Protein AF-A0AAU7DH02-F1 (afdb_monomer)

Radius of gyration: 23.33 Å; Cα contacts (8 Å, |Δi|>4): 230; chains: 1; bounding box: 77×46×71 Å

Sequence (197 aa):
MSELPTIRPEPRRRYNLSGECCMRSEEEPVTVRAALTASRILWPDFIEEHECVLLGWHAGSNPPPANDTATGWEAFVSHTHILDEFVKADEVSTFVSEEVVYNESHPDFISACELGQKIAKLWALKLKLDFPFARFRVYYTQYDNPIVRFHKVRDDEPQWLSDEAFQRATDPSFRSALIYDTSKINLTSWEHSKSIH

Solvent-accessible surface area (backbone atoms only — not comparable to full-atom values): 12212 Å² total; per-residue (Å²): 142,82,87,79,85,84,81,78,81,76,86,77,83,77,80,78,89,74,85,70,83,76,84,67,78,84,71,76,79,82,48,71,65,58,53,51,55,50,47,46,66,45,62,57,58,74,40,82,56,85,96,32,66,36,45,46,92,55,66,88,58,78,66,61,53,96,90,54,45,63,35,51,40,2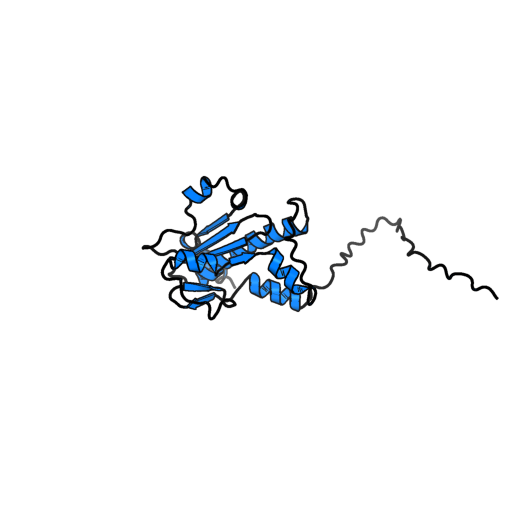7,35,66,67,24,50,49,46,48,56,60,66,56,56,62,70,77,52,96,68,77,96,69,93,67,84,75,76,52,55,82,86,37,70,68,50,48,50,35,46,58,47,31,52,52,31,24,53,40,45,32,52,49,49,38,67,77,37,68,89,59,40,37,42,20,33,24,29,48,42,71,57,24,31,28,32,31,28,62,64,51,95,90,51,75,66,83,73,42,73,66,57,55,74,65,51,82,53,68,47,50,75,70,44,47,78,42,50,31,81,78,59,76,69,73,76,61,61,71,69,71,79,77,127

Nearest PDB structures (foldseek):
  5dcx-assembly10_J  TM=3.098E-01  e=3.044E+00  adeno-associated virus 2
  5byg-assembly2_C  TM=2.784E-01  e=3.866E+00  Adeno-associated virus 2 Srivastava/1982
  4zo0-assembly1_A  TM=2.939E-01  e=5.212E+00  Adeno-associated virus 2 Srivastava/1982

Foldseek 3Di:
DDDDDDDDDDPDDDDDPPPPPPPPPPPPDDDPLNVVLLCCLLQFDWDADLNWIAGPVCPPPDHDDPPDDSQQVQQVRRKDFQVVSVVVSPDPDDDDPDLPQDDCPDPVLVVSLVSQVSSQVSVLVNCCVVPVPWKKKWKWWRDSGIMIGMTTDDPPDDHPADPVNLVPDPPNRSVPMDIDISVPDDPVVVVVVPPPD

Secondary structure (DSSP, 8-state):
--PPP--PPP-------S---------PPPPHHHHHHHHHHHS--EEEETTEEEEGGGTTPPPPPTTS-HHHHHHHHSEEEHHHHHHHHH-S-----------TT-HHHHHHHHHHHHHHHHHHHHHHHH-TTS-EEEEEE-SSS-EEEEEE--SSS--SS-HHHHHH--SGGGTT-EEEEGGG---HHHHTTSS--

Mean predicted aligned error: 12.36 Å

Organism: NCBI:txid3036704

pLDDT: mean 77.67, std 20.51, range [35.12, 98.12]

Structure (mmCIF, N/CA/C/O backbone):
data_AF-A0AAU7DH02-F1
#
_entry.id   AF-A0AAU7DH02-F1
#
loop_
_atom_site.group_PDB
_atom_site.id
_atom_site.type_symbol
_atom_site.label_atom_id
_atom_site.label_alt_id
_atom_site.label_comp_id
_atom_site.label_asym_id
_atom_site.label_entity_id
_atom_site.label_seq_id
_atom_site.pdbx_PDB_ins_code
_atom_site.Cartn_x
_atom_site.Cartn_y
_atom_site.Cartn_z
_atom_site.occupancy
_atom_site.B_iso_or_equiv
_atom_site.auth_seq_id
_atom_site.auth_comp_id
_atom_site.auth_asym_id
_atom_site.auth_atom_id
_atom_site.pdbx_PDB_model_num
ATOM 1 N N . MET A 1 1 ? 50.750 -29.284 -40.652 1.00 43.62 1 MET A N 1
ATOM 2 C CA . MET A 1 1 ? 49.288 -29.214 -40.847 1.00 43.62 1 MET A CA 1
ATOM 3 C C . MET A 1 1 ? 48.771 -28.230 -39.818 1.00 43.62 1 MET A C 1
ATOM 5 O O . MET A 1 1 ? 48.820 -28.532 -38.637 1.00 43.62 1 MET A O 1
ATOM 9 N N . SER A 1 2 ? 48.457 -27.018 -40.260 1.00 37.81 2 SER A N 1
ATOM 10 C CA . SER A 1 2 ? 48.083 -25.867 -39.434 1.00 37.81 2 SER A CA 1
ATOM 11 C C . SER A 1 2 ? 46.646 -25.484 -39.775 1.00 37.81 2 SER A C 1
ATOM 13 O O . SER A 1 2 ? 46.361 -25.164 -40.928 1.00 37.81 2 SER A O 1
ATOM 15 N N . GLU A 1 3 ? 45.750 -25.581 -38.796 1.00 41.75 3 GLU A N 1
ATOM 16 C CA . GLU A 1 3 ? 44.337 -25.223 -38.930 1.00 41.75 3 GLU A CA 1
ATOM 17 C C . GLU A 1 3 ? 44.178 -23.695 -38.942 1.00 41.75 3 GLU A C 1
ATOM 19 O O . GLU A 1 3 ? 44.732 -22.987 -38.101 1.00 41.75 3 GLU A O 1
ATOM 24 N N . LEU A 1 4 ? 43.453 -23.183 -39.939 1.00 44.84 4 LEU A N 1
ATOM 25 C CA . LEU A 1 4 ? 43.079 -21.773 -40.059 1.00 44.84 4 LEU A CA 1
ATOM 26 C C . LEU A 1 4 ? 41.852 -21.479 -39.176 1.00 44.84 4 LEU A C 1
ATOM 28 O O . LEU A 1 4 ? 40.947 -22.312 -39.117 1.00 44.84 4 LEU A O 1
ATOM 32 N N . PRO A 1 5 ? 41.760 -20.298 -38.539 1.00 40.97 5 PRO A N 1
ATOM 33 C CA . PRO A 1 5 ? 40.617 -19.952 -37.708 1.00 40.97 5 PRO A CA 1
ATOM 34 C C . PRO A 1 5 ? 39.402 -19.553 -38.558 1.00 40.97 5 PRO A C 1
ATOM 36 O O . PRO A 1 5 ? 39.472 -18.692 -39.437 1.00 40.97 5 PRO A O 1
ATOM 39 N N . THR A 1 6 ? 38.262 -20.171 -38.259 1.00 45.38 6 THR A N 1
ATOM 40 C CA . THR A 1 6 ? 36.955 -19.894 -38.863 1.00 45.38 6 THR A CA 1
ATOM 41 C C . THR A 1 6 ? 36.428 -18.532 -38.399 1.00 45.38 6 THR A C 1
ATOM 43 O O . THR A 1 6 ? 35.955 -18.387 -37.272 1.00 45.38 6 THR A O 1
ATOM 46 N N . ILE A 1 7 ? 36.484 -17.524 -39.272 1.00 44.56 7 ILE A N 1
ATOM 47 C CA . ILE A 1 7 ? 35.866 -16.209 -39.050 1.00 44.56 7 ILE A CA 1
ATOM 48 C C . ILE A 1 7 ? 34.343 -16.365 -39.182 1.00 44.56 7 ILE A C 1
ATOM 50 O O . ILE A 1 7 ? 33.838 -16.687 -40.258 1.00 44.56 7 ILE A O 1
ATOM 54 N N . ARG A 1 8 ? 33.595 -16.145 -38.093 1.00 43.72 8 ARG A N 1
ATOM 55 C CA . ARG A 1 8 ? 32.127 -16.034 -38.148 1.00 43.72 8 ARG A CA 1
ATOM 56 C C . ARG A 1 8 ? 31.750 -14.694 -38.798 1.00 43.72 8 ARG A C 1
ATOM 58 O O . ARG A 1 8 ? 32.313 -13.676 -38.403 1.00 43.72 8 ARG A O 1
ATOM 65 N N . PRO A 1 9 ? 30.816 -14.651 -39.763 1.00 41.09 9 PRO A N 1
ATOM 66 C CA . PRO A 1 9 ? 30.377 -13.387 -40.337 1.00 41.09 9 PRO A CA 1
ATOM 67 C C . PRO A 1 9 ? 29.498 -12.630 -39.333 1.00 41.09 9 PRO A C 1
ATOM 69 O O . PRO A 1 9 ? 28.551 -13.193 -38.784 1.00 41.09 9 PRO A O 1
ATOM 72 N N . GLU A 1 10 ? 29.805 -11.353 -39.106 1.00 39.75 10 GLU A N 1
ATOM 73 C CA . GLU A 1 10 ? 28.948 -10.443 -38.342 1.00 39.75 10 GLU A CA 1
ATOM 74 C C . GLU A 1 10 ? 27.559 -10.284 -38.990 1.00 39.75 10 GLU A C 1
ATOM 76 O O . GLU A 1 10 ? 27.434 -10.325 -40.224 1.00 39.75 10 GLU A O 1
ATOM 81 N N . PRO A 1 11 ? 26.498 -10.048 -38.194 1.00 38.94 11 PRO A N 1
ATOM 82 C CA . PRO A 1 11 ? 25.179 -9.761 -38.731 1.00 38.94 11 PRO A CA 1
ATOM 83 C C . PRO A 1 11 ? 25.197 -8.403 -39.444 1.00 38.94 11 PRO A C 1
ATOM 85 O O . PRO A 1 11 ? 25.278 -7.336 -38.839 1.00 38.94 11 PRO A O 1
ATOM 88 N N . ARG A 1 12 ? 25.107 -8.449 -40.776 1.00 37.78 12 ARG A N 1
ATOM 89 C CA . ARG A 1 12 ? 24.957 -7.270 -41.634 1.00 37.78 12 ARG A CA 1
ATOM 90 C C . ARG A 1 12 ? 23.716 -6.472 -41.216 1.00 37.78 12 ARG A C 1
ATOM 92 O O . ARG A 1 12 ? 22.595 -6.910 -41.472 1.00 37.78 12 ARG A O 1
ATOM 99 N N . ARG A 1 13 ? 23.909 -5.267 -40.665 1.00 41.81 13 ARG A N 1
ATOM 100 C CA . ARG A 1 13 ? 22.858 -4.239 -40.582 1.00 41.81 13 ARG A CA 1
ATOM 101 C C . ARG A 1 13 ? 22.373 -3.921 -42.000 1.00 41.81 13 ARG A C 1
ATOM 103 O O . ARG A 1 13 ? 23.096 -3.313 -42.787 1.00 41.81 13 ARG A O 1
ATOM 110 N N . ARG A 1 14 ? 21.158 -4.355 -42.344 1.00 38.06 14 ARG A N 1
ATOM 111 C CA . ARG A 1 14 ? 20.451 -3.890 -43.543 1.00 38.06 14 ARG A CA 1
ATOM 112 C C . ARG A 1 14 ? 19.831 -2.534 -43.220 1.00 38.06 14 ARG A C 1
ATOM 114 O O . ARG A 1 14 ? 18.864 -2.468 -42.473 1.00 38.06 14 ARG A O 1
ATOM 121 N N . TYR A 1 15 ? 20.378 -1.466 -43.785 1.00 35.50 15 TYR A N 1
ATOM 122 C CA . TYR A 1 15 ? 19.657 -0.200 -43.868 1.00 35.50 15 TYR A CA 1
ATOM 123 C C . TYR A 1 15 ? 18.637 -0.317 -45.008 1.00 35.50 15 TYR A C 1
ATOM 125 O O . TYR A 1 15 ? 19.025 -0.451 -46.168 1.00 35.50 15 TYR A O 1
ATOM 133 N N . ASN A 1 16 ? 17.342 -0.301 -44.684 1.00 40.03 16 ASN A N 1
ATOM 134 C CA . ASN A 1 16 ? 16.286 -0.119 -45.679 1.00 40.03 16 ASN A CA 1
ATOM 135 C C . ASN A 1 16 ? 16.187 1.377 -46.010 1.00 40.03 16 ASN A C 1
ATOM 137 O O . ASN A 1 16 ? 15.809 2.183 -45.167 1.00 40.03 16 ASN A O 1
ATOM 141 N N . LEU A 1 17 ? 16.528 1.737 -47.248 1.00 45.78 17 LEU A N 1
ATOM 142 C CA . LEU A 1 17 ? 16.462 3.101 -47.790 1.00 45.78 17 LEU A CA 1
ATOM 143 C C . LEU A 1 17 ? 15.064 3.476 -48.331 1.00 45.78 17 LEU A C 1
ATOM 145 O O . LEU A 1 17 ? 14.955 4.387 -49.144 1.00 45.78 17 LEU A O 1
ATOM 149 N N . SER A 1 18 ? 13.992 2.787 -47.925 1.00 48.06 18 SER A N 1
ATOM 150 C CA . SER A 1 18 ? 12.655 2.981 -48.513 1.00 48.06 18 SER A CA 1
ATOM 151 C C . SER A 1 18 ? 11.703 3.886 -47.727 1.00 48.06 18 SER A C 1
ATOM 153 O O . SER A 1 18 ? 10.603 4.124 -48.207 1.00 48.06 18 SER A O 1
ATOM 155 N N . GLY A 1 19 ? 12.072 4.425 -46.559 1.00 44.47 19 GLY A N 1
ATOM 156 C CA . GLY A 1 19 ? 11.192 5.364 -45.839 1.00 44.47 19 GLY A CA 1
ATOM 157 C C . GLY A 1 19 ? 9.829 4.781 -45.428 1.00 44.47 19 GLY A C 1
ATOM 158 O O . GLY A 1 19 ? 8.928 5.527 -45.059 1.00 44.47 19 GLY A O 1
ATOM 159 N N . GLU A 1 20 ? 9.676 3.458 -45.459 1.00 38.44 20 GLU A N 1
ATOM 160 C CA . GLU A 1 20 ? 8.530 2.768 -44.884 1.00 38.44 20 GLU A CA 1
ATOM 161 C C . GLU A 1 20 ? 8.834 2.516 -43.410 1.00 38.44 20 GLU A C 1
ATOM 163 O O . GLU A 1 20 ? 9.734 1.749 -43.055 1.00 38.44 20 GLU A O 1
ATOM 168 N N . CYS A 1 21 ? 8.103 3.211 -42.540 1.00 35.12 21 CYS A N 1
ATOM 169 C CA . CYS A 1 21 ? 8.125 2.974 -41.107 1.00 35.12 21 CYS A CA 1
ATOM 170 C C . CYS A 1 21 ? 7.560 1.572 -40.850 1.00 35.12 21 CYS A C 1
ATOM 172 O O . CYS A 1 21 ? 6.352 1.378 -40.722 1.00 35.12 21 CYS A O 1
ATOM 174 N N . CYS A 1 22 ? 8.438 0.570 -40.825 1.00 37.75 22 CYS A N 1
ATOM 175 C CA . CYS A 1 22 ? 8.109 -0.748 -40.315 1.00 37.75 22 CYS A CA 1
ATOM 176 C C . CYS A 1 22 ? 7.959 -0.619 -38.795 1.00 37.75 22 CYS A C 1
ATOM 178 O O . CYS A 1 22 ? 8.897 -0.863 -38.041 1.00 37.75 22 CYS A O 1
ATOM 180 N N . MET A 1 23 ? 6.776 -0.193 -38.351 1.00 39.50 23 MET A N 1
ATOM 181 C CA . MET A 1 23 ? 6.304 -0.362 -36.978 1.00 39.50 23 MET A CA 1
ATOM 182 C C . MET A 1 23 ? 6.033 -1.854 -36.761 1.00 39.50 23 MET A C 1
ATOM 184 O O . MET A 1 23 ? 4.891 -2.298 -36.694 1.00 39.50 23 MET A O 1
ATOM 188 N N . ARG A 1 24 ? 7.090 -2.661 -36.720 1.00 44.03 24 ARG A N 1
ATOM 189 C CA . ARG A 1 24 ? 7.060 -3.898 -35.951 1.00 44.03 24 ARG A CA 1
ATOM 190 C C . ARG A 1 24 ? 7.718 -3.549 -34.632 1.00 44.03 24 ARG A C 1
ATOM 192 O O . ARG A 1 24 ? 8.942 -3.533 -34.558 1.00 44.03 24 ARG A O 1
ATOM 199 N N . SER A 1 25 ? 6.913 -3.215 -33.621 1.00 53.53 25 SER A N 1
ATOM 200 C CA . SER A 1 25 ? 7.393 -3.439 -32.267 1.00 53.53 25 SER A CA 1
ATOM 201 C C . SER A 1 25 ? 7.609 -4.948 -32.174 1.00 53.53 25 SER A C 1
ATOM 203 O O . SER A 1 25 ? 6.680 -5.743 -32.316 1.00 53.53 25 SER A O 1
ATOM 205 N N . GLU A 1 26 ? 8.866 -5.368 -32.076 1.00 56.72 26 GLU A N 1
ATOM 206 C CA . GLU A 1 26 ? 9.192 -6.705 -31.590 1.00 56.72 26 GLU A CA 1
ATOM 207 C C . GLU A 1 26 ? 8.907 -6.694 -30.084 1.00 56.72 26 GLU A C 1
ATOM 209 O O . GLU A 1 26 ? 9.812 -6.692 -29.260 1.00 56.72 26 GLU A O 1
ATOM 214 N N . GLU A 1 27 ? 7.631 -6.558 -29.718 1.00 65.88 27 GLU A N 1
ATOM 215 C CA . GLU A 1 27 ? 7.190 -6.776 -28.348 1.00 65.88 27 GLU A CA 1
ATOM 216 C C . GLU A 1 27 ? 7.371 -8.263 -28.067 1.00 65.88 27 GLU A C 1
ATOM 218 O O . GLU A 1 27 ? 6.689 -9.114 -28.648 1.00 65.88 27 GLU A O 1
ATOM 223 N N . GLU A 1 28 ? 8.348 -8.583 -27.221 1.00 71.19 28 GLU A N 1
ATOM 224 C CA . GLU A 1 28 ? 8.512 -9.941 -26.730 1.00 71.19 28 GLU A CA 1
ATOM 225 C C . GLU A 1 28 ? 7.213 -10.385 -26.038 1.00 71.19 28 GLU A C 1
ATOM 227 O O . GLU A 1 28 ? 6.617 -9.625 -25.266 1.00 71.19 28 GLU A O 1
ATOM 232 N N . PRO A 1 29 ? 6.726 -11.606 -26.315 1.00 79.69 29 PRO A N 1
ATOM 233 C CA . PRO A 1 29 ? 5.494 -1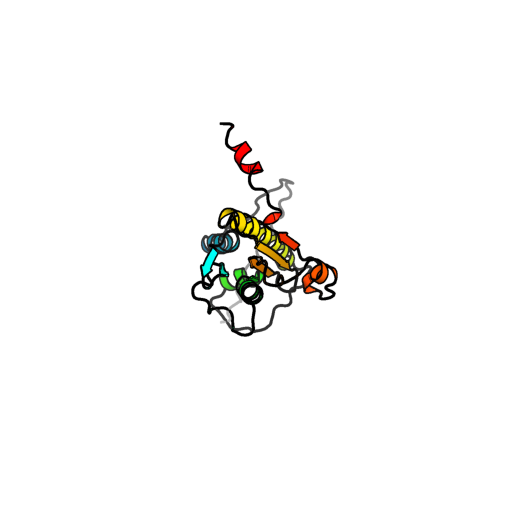2.084 -25.714 1.00 79.69 29 PRO A CA 1
ATOM 234 C C . PRO A 1 29 ? 5.655 -12.197 -24.193 1.00 79.69 29 PRO A C 1
ATOM 236 O O . PRO A 1 29 ? 6.554 -12.877 -23.699 1.00 79.69 29 PRO A O 1
ATOM 239 N N . VAL A 1 30 ? 4.741 -11.574 -23.443 1.00 80.19 30 VAL A N 1
ATOM 240 C CA . VAL A 1 30 ? 4.700 -11.675 -21.977 1.00 80.19 30 VAL A CA 1
ATOM 241 C C . VAL A 1 30 ? 4.485 -13.132 -21.568 1.00 80.19 30 VAL A C 1
ATOM 243 O O . VAL A 1 30 ? 3.541 -13.790 -22.014 1.00 80.19 30 VAL A O 1
ATOM 246 N N . THR A 1 31 ? 5.345 -13.648 -20.690 1.00 85.56 31 THR A N 1
ATOM 247 C CA . THR A 1 31 ? 5.208 -15.022 -20.199 1.00 85.56 31 THR A CA 1
ATOM 248 C C . THR A 1 31 ? 3.983 -15.160 -19.289 1.00 85.56 31 THR A C 1
ATOM 250 O O . THR A 1 31 ? 3.628 -14.246 -18.544 1.00 85.56 31 THR A O 1
ATOM 253 N N . VAL A 1 32 ? 3.354 -16.342 -19.282 1.00 84.75 32 VAL A N 1
ATOM 254 C CA . VAL A 1 32 ? 2.236 -16.642 -18.361 1.00 84.75 32 VAL A CA 1
ATOM 255 C C . VAL A 1 32 ? 2.653 -16.425 -16.903 1.00 84.75 32 VAL A C 1
ATOM 257 O O . VAL A 1 32 ? 1.870 -15.917 -16.107 1.00 84.75 32 VAL A O 1
ATOM 260 N N . ARG A 1 33 ? 3.903 -16.756 -16.558 1.00 81.19 33 ARG A N 1
ATOM 261 C CA . ARG A 1 33 ? 4.457 -16.530 -15.219 1.00 81.19 33 ARG A CA 1
ATOM 262 C C . ARG A 1 33 ? 4.484 -15.042 -14.867 1.00 81.19 33 ARG A C 1
ATOM 264 O O . ARG A 1 33 ? 3.965 -14.682 -13.819 1.00 81.19 33 ARG A O 1
ATOM 271 N N . ALA A 1 34 ? 5.022 -14.194 -15.745 1.00 81.06 34 ALA A N 1
ATOM 272 C CA . ALA A 1 34 ? 5.042 -12.746 -15.537 1.00 81.06 34 ALA A CA 1
ATOM 273 C C . ALA A 1 34 ? 3.623 -12.171 -15.393 1.00 81.06 34 ALA A C 1
ATOM 275 O O . ALA A 1 34 ? 3.370 -11.379 -14.486 1.00 81.06 34 ALA A O 1
ATOM 276 N N . ALA A 1 35 ? 2.674 -12.629 -16.217 1.00 86.31 35 ALA A N 1
ATOM 277 C CA . ALA A 1 35 ? 1.275 -12.216 -16.120 1.00 86.31 35 ALA A CA 1
ATOM 278 C C . ALA A 1 35 ? 0.627 -12.626 -14.783 1.00 86.31 35 ALA A C 1
ATOM 280 O O . ALA A 1 35 ? -0.084 -11.826 -14.176 1.00 86.31 35 ALA A O 1
ATOM 281 N N . LEU A 1 36 ? 0.891 -13.842 -14.292 1.00 85.19 36 LEU A N 1
ATOM 282 C CA . LEU A 1 36 ? 0.389 -14.313 -12.996 1.00 85.19 36 LEU A CA 1
ATOM 283 C C . LEU A 1 36 ? 1.014 -13.549 -11.821 1.00 85.19 36 LEU A C 1
ATOM 285 O O . LEU A 1 36 ? 0.288 -13.162 -10.905 1.00 85.19 36 LEU A O 1
ATOM 289 N N . THR A 1 37 ? 2.323 -13.285 -11.858 1.00 82.75 37 THR A N 1
ATOM 290 C CA . THR A 1 37 ? 3.009 -12.451 -10.857 1.00 82.75 37 THR A CA 1
ATOM 291 C C . THR A 1 37 ? 2.396 -11.053 -10.817 1.00 82.75 37 THR A C 1
ATOM 293 O O . THR A 1 37 ? 1.955 -10.603 -9.759 1.00 82.75 37 THR A O 1
ATOM 296 N N . ALA A 1 38 ? 2.265 -10.400 -11.975 1.00 87.00 38 ALA A N 1
ATOM 297 C CA . ALA A 1 38 ? 1.656 -9.079 -12.073 1.00 87.00 38 ALA A CA 1
ATOM 298 C C . ALA A 1 38 ? 0.202 -9.079 -11.579 1.00 87.00 38 ALA A C 1
ATOM 300 O O . ALA A 1 38 ? -0.172 -8.208 -10.800 1.00 87.00 38 ALA A O 1
ATOM 301 N N . SER A 1 39 ? -0.609 -10.070 -11.969 1.00 90.12 39 SER A N 1
ATOM 302 C CA . SER A 1 39 ? -2.001 -10.203 -11.515 1.00 90.12 39 SER A CA 1
ATOM 303 C C . SER A 1 39 ? -2.097 -10.291 -9.997 1.00 90.12 39 SER A C 1
ATOM 305 O O . SER A 1 39 ? -2.924 -9.609 -9.394 1.00 90.12 39 SER A O 1
ATOM 307 N N . ARG A 1 40 ? -1.254 -11.126 -9.382 1.00 90.62 40 ARG A N 1
ATOM 308 C CA . ARG A 1 40 ? -1.226 -11.320 -7.934 1.00 90.62 40 ARG A CA 1
ATOM 309 C C . ARG A 1 40 ? -0.907 -10.007 -7.218 1.00 90.62 40 ARG A C 1
ATOM 311 O O . ARG A 1 40 ? -1.576 -9.679 -6.249 1.00 90.62 40 ARG A O 1
ATOM 318 N N . ILE A 1 41 ? 0.051 -9.229 -7.714 1.00 92.38 41 ILE A N 1
ATOM 319 C CA . ILE A 1 41 ? 0.456 -7.968 -7.077 1.00 92.38 41 ILE A CA 1
ATOM 320 C C . ILE A 1 41 ? -0.550 -6.846 -7.338 1.00 92.38 41 ILE A C 1
ATOM 322 O O . ILE A 1 41 ? -0.838 -6.061 -6.442 1.00 92.38 41 ILE A O 1
ATOM 326 N N . LEU A 1 42 ? -1.110 -6.757 -8.545 1.00 94.88 42 LEU A N 1
ATOM 327 C CA . LEU A 1 42 ? -2.059 -5.704 -8.917 1.00 94.88 42 LEU A CA 1
ATOM 328 C C . LEU A 1 42 ? -3.412 -5.855 -8.211 1.00 94.88 42 LEU A C 1
ATOM 330 O O . LEU A 1 42 ? -4.059 -4.849 -7.917 1.00 94.88 42 LEU A O 1
ATOM 334 N N . TRP A 1 43 ? -3.844 -7.091 -7.955 1.00 95.56 43 TRP A N 1
ATOM 335 C CA . TRP A 1 43 ? -5.158 -7.393 -7.389 1.00 95.56 43 TRP A CA 1
ATOM 336 C C . TRP A 1 43 ? -5.082 -8.546 -6.371 1.00 95.56 43 TRP A C 1
ATOM 338 O O . TRP A 1 43 ? -5.631 -9.623 -6.614 1.00 95.56 43 TRP A O 1
ATOM 348 N N . PRO A 1 44 ? -4.381 -8.351 -5.241 1.00 95.44 44 PRO A N 1
ATOM 349 C CA . PRO A 1 44 ? -4.101 -9.419 -4.290 1.00 95.44 44 PRO A CA 1
ATOM 350 C C . PRO A 1 44 ? -5.358 -9.833 -3.538 1.00 95.44 44 PRO A C 1
ATOM 352 O O . PRO A 1 44 ? -6.227 -9.005 -3.269 1.00 95.44 44 PRO A O 1
ATOM 355 N N . ASP A 1 45 ? -5.427 -11.084 -3.100 1.00 95.56 45 ASP A N 1
ATOM 356 C CA . ASP A 1 45 ? -6.373 -11.457 -2.053 1.00 95.56 45 ASP A CA 1
ATOM 357 C C . ASP A 1 45 ? -6.000 -10.761 -0.741 1.00 95.56 45 ASP A C 1
ATOM 359 O O . ASP A 1 45 ? -4.820 -10.593 -0.427 1.00 95.56 45 ASP A O 1
ATOM 363 N N . PHE A 1 46 ? -7.013 -10.357 0.019 1.00 96.00 46 PHE A N 1
ATOM 364 C CA . PHE A 1 46 ? -6.853 -9.834 1.369 1.00 96.00 46 PHE A CA 1
ATOM 365 C C . PHE A 1 46 ? -7.546 -10.787 2.332 1.00 96.00 46 PHE A C 1
ATOM 367 O O . PHE A 1 46 ? -8.628 -11.294 2.034 1.00 96.00 46 PHE A O 1
ATOM 374 N N . ILE A 1 47 ? -6.925 -11.032 3.475 1.00 94.69 47 ILE A N 1
ATOM 375 C CA . ILE A 1 47 ? -7.421 -11.963 4.491 1.00 94.69 47 ILE A CA 1
ATOM 376 C C . ILE A 1 47 ? -7.534 -11.243 5.826 1.00 94.69 47 ILE A C 1
ATOM 378 O O . ILE A 1 47 ? -6.766 -10.321 6.083 1.00 94.69 47 ILE A O 1
ATOM 382 N N . GLU A 1 48 ? -8.464 -11.671 6.673 1.00 94.81 48 GLU A N 1
ATOM 383 C CA . GLU A 1 48 ? -8.592 -11.162 8.037 1.00 94.81 48 GLU A CA 1
ATOM 384 C C . GLU A 1 48 ? -8.079 -12.213 9.031 1.00 94.81 48 GLU A C 1
ATOM 386 O O . GLU A 1 48 ? -8.622 -13.313 9.116 1.00 94.81 48 GLU A O 1
ATOM 391 N N . GLU A 1 49 ? -7.022 -11.882 9.771 1.00 92.62 49 GLU A N 1
ATOM 392 C CA . GLU A 1 49 ? -6.397 -12.727 10.793 1.00 92.62 49 GLU A CA 1
ATOM 393 C C . GLU A 1 49 ? -5.945 -11.854 11.967 1.00 92.62 49 GLU A C 1
ATOM 395 O O . GLU A 1 49 ? -5.379 -10.782 11.768 1.00 92.62 49 GLU A O 1
ATOM 400 N N . HIS A 1 50 ? -6.169 -12.311 13.203 1.00 91.25 50 HIS A N 1
ATOM 401 C CA . HIS A 1 50 ? -5.755 -11.583 14.414 1.00 91.25 50 HIS A CA 1
ATOM 402 C C . HIS A 1 50 ? -6.249 -10.119 14.445 1.00 91.25 50 HIS A C 1
ATOM 404 O O . HIS A 1 50 ? -5.502 -9.218 14.816 1.00 91.25 50 HIS A O 1
ATOM 410 N N . GLU A 1 51 ? -7.488 -9.879 13.991 1.00 91.12 51 GLU A N 1
ATOM 411 C CA . GLU A 1 51 ? -8.099 -8.536 13.879 1.00 91.12 51 GLU A CA 1
ATOM 412 C C . GLU A 1 51 ? -7.352 -7.567 12.930 1.00 91.12 51 GLU A C 1
ATOM 414 O O . GLU A 1 51 ? -7.606 -6.353 12.899 1.00 91.12 51 GLU A O 1
ATOM 419 N N . CYS A 1 52 ? -6.447 -8.111 12.116 1.00 93.94 52 CYS A N 1
ATOM 420 C CA . CYS A 1 52 ? -5.717 -7.429 11.059 1.00 93.94 52 CYS A CA 1
ATOM 421 C C . CYS A 1 52 ? -6.189 -7.919 9.690 1.00 93.94 52 CYS A C 1
ATOM 423 O O . CYS A 1 52 ? -6.557 -9.077 9.516 1.00 93.94 52 CYS A O 1
ATOM 425 N N . VAL A 1 53 ? -6.142 -7.039 8.702 1.00 96.00 53 VAL A N 1
ATOM 426 C CA . VAL A 1 53 ? -6.316 -7.350 7.290 1.00 96.00 53 VAL A CA 1
ATOM 427 C C . VAL A 1 53 ? -4.940 -7.384 6.642 1.00 96.00 53 VAL A C 1
ATOM 429 O O . VAL A 1 53 ? -4.235 -6.377 6.615 1.00 96.00 53 VAL A O 1
ATOM 432 N N . LEU A 1 54 ? -4.565 -8.541 6.109 1.00 95.25 54 LEU A N 1
ATOM 433 C CA . LEU A 1 54 ? -3.240 -8.809 5.560 1.00 95.25 54 LEU A CA 1
ATOM 434 C C . LEU A 1 54 ? -3.317 -9.142 4.068 1.00 95.25 54 LEU A C 1
ATOM 436 O O . LEU A 1 54 ? -4.367 -9.535 3.551 1.00 95.25 54 LEU A O 1
ATOM 440 N N . LEU A 1 55 ? -2.187 -9.026 3.367 1.00 93.75 55 LEU A N 1
ATOM 441 C CA . LEU A 1 55 ? -2.045 -9.621 2.034 1.00 93.75 55 LEU A CA 1
ATOM 442 C C . LEU A 1 55 ? -2.194 -11.141 2.144 1.00 93.75 55 LEU A C 1
ATOM 444 O O . LEU A 1 55 ? -1.593 -11.764 3.016 1.00 93.75 55 LEU A O 1
ATOM 448 N N . GLY A 1 56 ? -2.940 -11.756 1.230 1.00 89.44 56 GLY A N 1
ATOM 449 C CA . GLY A 1 56 ? -3.279 -13.179 1.293 1.00 89.44 56 GLY A CA 1
ATOM 450 C C . GLY A 1 56 ? -2.070 -14.114 1.245 1.00 89.44 56 GLY A C 1
ATOM 451 O O . GLY A 1 56 ? -2.112 -15.216 1.779 1.00 89.44 56 GLY A O 1
ATOM 452 N N . TRP A 1 57 ? -0.948 -13.674 0.675 1.00 87.19 57 TRP A N 1
ATOM 453 C CA . TRP A 1 57 ? 0.300 -14.440 0.711 1.00 87.19 57 TRP A CA 1
ATOM 454 C C . TRP A 1 57 ? 1.115 -14.285 1.999 1.00 87.19 57 TRP A C 1
ATOM 456 O O . TRP A 1 57 ? 2.164 -14.910 2.131 1.00 87.19 57 TRP A O 1
ATOM 466 N N . HIS A 1 58 ? 0.648 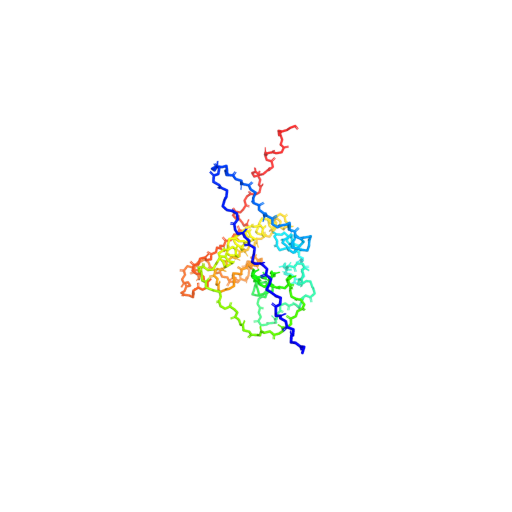-13.460 2.930 1.00 85.31 58 HIS A N 1
ATOM 467 C CA . HIS A 1 58 ? 1.126 -13.394 4.307 1.00 85.31 58 HIS A CA 1
ATOM 468 C C . HIS A 1 58 ? 0.183 -14.140 5.269 1.00 85.31 58 HIS A C 1
ATOM 470 O O . HIS A 1 58 ? 0.268 -13.933 6.477 1.00 85.31 58 HIS A O 1
ATOM 476 N N . ALA A 1 59 ? -0.688 -15.022 4.757 1.00 80.19 59 ALA A N 1
ATOM 477 C CA . ALA A 1 59 ? -1.491 -15.934 5.574 1.00 80.19 59 ALA A CA 1
ATOM 478 C C . ALA A 1 59 ? -0.637 -16.720 6.573 1.00 80.19 59 ALA A C 1
ATOM 480 O O . ALA A 1 59 ? 0.450 -17.199 6.234 1.00 80.19 59 ALA A O 1
ATOM 481 N N . GLY A 1 60 ? -1.141 -16.866 7.800 1.00 83.00 60 GLY A N 1
ATOM 482 C CA . GLY A 1 60 ? -0.417 -17.527 8.883 1.00 83.00 60 GLY A CA 1
ATOM 483 C C . GLY A 1 60 ? 0.720 -16.688 9.468 1.00 83.00 60 GLY A C 1
ATOM 484 O O . GLY A 1 60 ? 1.595 -17.236 10.141 1.00 83.00 60 GLY A O 1
ATOM 485 N N . SER A 1 61 ? 0.733 -15.374 9.220 1.00 83.50 61 SER A N 1
ATOM 486 C CA . SER A 1 61 ? 1.619 -14.459 9.941 1.00 83.50 61 SER A CA 1
ATOM 487 C C . SER A 1 61 ? 1.322 -14.498 11.437 1.00 83.50 61 SER A C 1
ATOM 489 O O . SER A 1 61 ? 0.181 -14.687 11.859 1.00 83.50 61 SER A O 1
ATOM 491 N N . ASN A 1 62 ? 2.357 -14.291 12.251 1.00 86.81 62 ASN A N 1
ATOM 492 C CA . ASN A 1 62 ? 2.178 -14.178 13.695 1.00 86.81 62 ASN A CA 1
ATOM 493 C C . ASN A 1 62 ? 1.221 -13.018 14.035 1.00 86.81 62 ASN A C 1
ATOM 495 O O . ASN A 1 62 ? 1.142 -12.042 13.279 1.00 86.81 62 ASN A O 1
ATOM 499 N N . PRO A 1 63 ? 0.512 -13.094 15.174 1.00 87.00 63 PRO A N 1
ATOM 500 C CA . PRO A 1 63 ? -0.231 -11.949 15.682 1.00 87.00 63 PRO A CA 1
ATOM 501 C C . PRO A 1 63 ? 0.710 -10.761 15.956 1.00 87.00 63 PRO A C 1
ATOM 503 O O . PRO A 1 63 ? 1.920 -10.969 16.123 1.00 87.00 63 PRO A O 1
ATOM 506 N N . PRO A 1 64 ? 0.164 -9.533 16.056 1.00 87.75 64 PRO A N 1
ATOM 507 C CA . PRO A 1 64 ? 0.926 -8.368 16.481 1.00 87.75 64 PRO A CA 1
ATOM 508 C C . PRO A 1 64 ? 1.757 -8.651 17.748 1.00 87.75 64 PRO A C 1
ATOM 510 O O . PRO A 1 64 ? 1.242 -9.258 18.697 1.00 87.75 64 PRO A O 1
ATOM 513 N N . PRO A 1 65 ? 3.035 -8.232 17.795 1.00 87.25 65 PRO A N 1
ATOM 514 C CA . PRO A 1 65 ? 3.847 -8.322 19.001 1.00 87.25 65 PRO A CA 1
ATOM 515 C C . PRO A 1 65 ? 3.192 -7.564 20.160 1.00 87.25 65 PRO A C 1
ATOM 517 O O . PRO A 1 65 ? 2.598 -6.511 19.962 1.00 87.25 65 PRO A O 1
ATOM 520 N N . ALA A 1 66 ? 3.374 -8.033 21.398 1.00 84.69 66 ALA A N 1
ATOM 521 C CA . ALA A 1 66 ? 2.788 -7.381 22.578 1.00 84.69 66 ALA A CA 1
ATOM 522 C C . ALA A 1 66 ? 3.267 -5.930 22.811 1.00 84.69 66 ALA A C 1
ATOM 524 O O . ALA A 1 66 ? 2.673 -5.202 23.602 1.00 84.69 66 ALA A O 1
ATOM 525 N N . ASN A 1 67 ? 4.367 -5.527 22.172 1.00 86.75 67 ASN A N 1
ATOM 526 C CA . ASN A 1 67 ? 4.953 -4.191 22.241 1.00 86.75 67 ASN A CA 1
ATOM 527 C C . ASN A 1 67 ? 4.680 -3.333 20.991 1.00 86.75 67 ASN A C 1
ATOM 529 O O . ASN A 1 67 ? 5.331 -2.301 20.837 1.00 86.75 67 ASN A O 1
ATOM 533 N N . ASP A 1 68 ? 3.772 -3.756 20.112 1.00 86.38 68 ASP A N 1
ATOM 534 C CA . ASP A 1 68 ? 3.372 -3.028 18.905 1.00 86.38 68 ASP A CA 1
ATOM 535 C C . ASP A 1 68 ? 1.839 -2.910 18.828 1.00 86.38 68 ASP A C 1
ATOM 537 O O . ASP A 1 68 ? 1.113 -3.600 19.547 1.00 86.38 68 ASP A O 1
ATOM 541 N N . THR A 1 69 ? 1.336 -2.014 17.983 1.00 92.19 69 THR A N 1
ATOM 542 C CA . THR A 1 69 ? -0.104 -1.875 17.719 1.00 92.19 69 THR A CA 1
ATOM 543 C C . THR A 1 69 ? -0.523 -2.744 16.539 1.00 92.19 69 THR A C 1
ATOM 545 O O . THR A 1 69 ? 0.308 -3.115 15.702 1.00 92.19 69 THR A O 1
ATOM 548 N N . ALA A 1 70 ? -1.820 -3.043 16.416 1.00 93.19 70 ALA A N 1
ATOM 549 C CA . ALA A 1 70 ? -2.319 -3.760 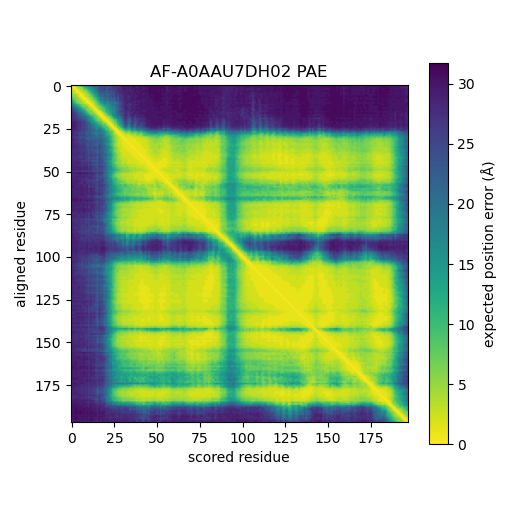15.246 1.00 93.19 70 ALA A CA 1
ATOM 550 C C . ALA A 1 70 ? -2.039 -2.960 13.965 1.00 93.19 70 ALA A C 1
ATOM 552 O O . ALA A 1 70 ? -1.618 -3.526 12.963 1.00 93.19 70 ALA A O 1
ATOM 553 N N . THR A 1 71 ? -2.178 -1.634 14.016 1.00 93.81 71 THR A N 1
ATOM 554 C CA . THR A 1 71 ? -1.851 -0.718 12.916 1.00 93.81 71 THR A CA 1
ATOM 555 C C . THR A 1 71 ? -0.371 -0.758 12.537 1.00 93.81 71 THR A C 1
ATOM 557 O O . THR A 1 71 ? -0.059 -0.806 11.347 1.00 93.81 71 THR A O 1
ATOM 560 N N . GLY A 1 72 ? 0.540 -0.738 13.515 1.00 91.88 72 GLY A N 1
ATOM 561 C CA . GLY A 1 72 ? 1.985 -0.803 13.278 1.00 91.88 72 GLY A CA 1
ATOM 562 C C . GLY A 1 72 ? 2.392 -2.129 12.642 1.00 91.88 72 GLY A C 1
ATOM 563 O O . GLY A 1 72 ? 3.031 -2.145 11.586 1.00 91.88 72 GLY A O 1
ATOM 564 N N . TRP A 1 73 ? 1.920 -3.231 13.223 1.00 92.06 73 TRP A N 1
ATOM 565 C CA . TRP A 1 73 ? 2.167 -4.579 12.726 1.00 92.06 73 TRP A CA 1
ATOM 566 C C . TRP A 1 73 ? 1.590 -4.813 11.329 1.00 92.06 73 TRP A C 1
ATOM 568 O O . TRP A 1 73 ? 2.284 -5.287 10.434 1.00 92.06 73 TRP A O 1
ATOM 578 N N . GLU A 1 74 ? 0.330 -4.452 11.110 1.00 94.06 74 GLU A N 1
ATOM 579 C CA . GLU A 1 74 ? -0.356 -4.618 9.830 1.00 94.06 74 GLU A CA 1
ATOM 580 C C . GLU A 1 74 ? 0.313 -3.793 8.733 1.00 94.06 74 GLU A C 1
ATOM 582 O O . GLU A 1 74 ? 0.537 -4.312 7.642 1.00 94.06 74 GLU A O 1
ATOM 587 N N . ALA A 1 75 ? 0.722 -2.557 9.037 1.00 92.38 75 ALA A N 1
ATOM 588 C CA . ALA A 1 75 ? 1.521 -1.742 8.133 1.00 92.38 75 ALA A CA 1
ATOM 589 C C . ALA A 1 75 ? 2.886 -2.384 7.850 1.00 92.38 75 ALA A C 1
ATOM 591 O O . ALA A 1 75 ? 3.372 -2.309 6.723 1.00 92.38 75 ALA A O 1
ATOM 592 N N . PHE A 1 76 ? 3.524 -3.011 8.839 1.00 90.81 76 PHE A N 1
ATOM 593 C CA . PHE A 1 76 ? 4.799 -3.700 8.658 1.00 90.81 76 PHE A CA 1
ATOM 594 C C . PHE A 1 76 ? 4.667 -4.960 7.798 1.00 90.81 76 PHE A C 1
ATOM 596 O O . PHE A 1 76 ? 5.481 -5.156 6.905 1.00 90.81 76 PHE A O 1
ATOM 603 N N . VAL A 1 77 ? 3.649 -5.792 8.005 1.00 91.56 77 VAL A N 1
ATOM 604 C CA . VAL A 1 77 ? 3.466 -7.046 7.254 1.00 91.56 77 VAL A CA 1
ATOM 605 C C . VAL A 1 77 ? 2.879 -6.796 5.867 1.00 91.56 77 VAL A C 1
ATOM 607 O O . VAL A 1 77 ? 3.295 -7.416 4.894 1.00 91.56 77 VAL A O 1
ATOM 610 N N . SER A 1 78 ? 1.932 -5.871 5.744 1.00 93.81 78 SER A N 1
ATOM 611 C CA . SER A 1 78 ? 1.152 -5.666 4.522 1.00 93.81 78 SER A CA 1
ATOM 612 C C . SER A 1 78 ? 1.812 -4.666 3.578 1.00 93.81 78 SER A C 1
ATOM 614 O O . SER A 1 78 ? 1.234 -3.628 3.234 1.00 93.81 78 SER A O 1
ATOM 616 N N . HIS A 1 79 ? 3.039 -4.977 3.159 1.00 94.00 79 HIS A N 1
ATOM 617 C CA . HIS A 1 79 ? 3.768 -4.207 2.159 1.00 94.00 79 HIS A CA 1
ATOM 618 C C . HIS A 1 79 ? 4.451 -5.091 1.113 1.00 94.00 79 HIS A C 1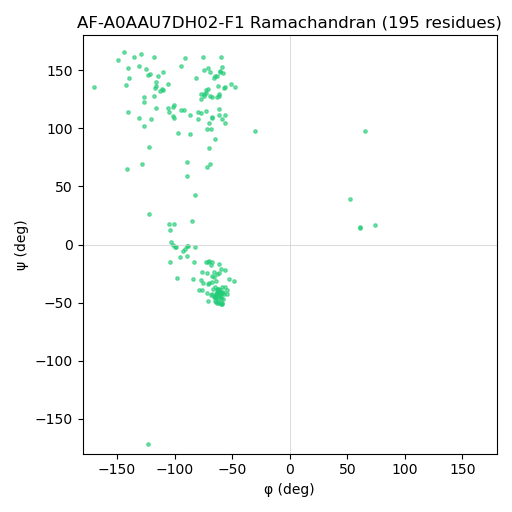
ATOM 620 O O . HIS A 1 79 ? 4.664 -6.283 1.310 1.00 94.00 79 HIS A O 1
ATOM 626 N N . THR A 1 80 ? 4.800 -4.482 -0.013 1.00 92.38 80 THR A N 1
ATOM 627 C CA . THR A 1 80 ? 5.630 -5.091 -1.050 1.00 92.38 80 THR A CA 1
ATOM 628 C C . THR A 1 80 ? 6.608 -4.060 -1.598 1.00 92.38 80 THR A C 1
ATOM 630 O O . THR A 1 80 ? 6.279 -2.876 -1.721 1.00 92.38 80 THR A O 1
ATOM 633 N N . HIS A 1 81 ? 7.808 -4.536 -1.907 1.00 91.62 81 HIS A N 1
ATOM 634 C CA . HIS A 1 81 ? 8.856 -3.811 -2.602 1.00 91.62 81 HIS A CA 1
ATOM 635 C C . HIS A 1 81 ? 8.749 -4.137 -4.092 1.00 91.62 81 HIS A C 1
ATOM 637 O O . HIS A 1 81 ? 8.914 -5.291 -4.486 1.00 91.62 81 HIS A O 1
ATOM 643 N N . ILE A 1 82 ? 8.440 -3.141 -4.923 1.00 90.62 82 ILE A N 1
ATOM 644 C CA . ILE A 1 82 ? 8.031 -3.377 -6.312 1.00 90.62 82 ILE A CA 1
ATOM 645 C C . ILE A 1 82 ? 9.114 -4.098 -7.109 1.00 90.62 82 ILE A C 1
ATOM 647 O O . ILE A 1 82 ? 8.785 -5.004 -7.868 1.00 90.62 82 ILE A O 1
ATOM 651 N N . LEU A 1 83 ? 10.388 -3.742 -6.943 1.00 88.56 83 LEU A N 1
ATOM 652 C CA . LEU A 1 83 ? 11.466 -4.350 -7.726 1.00 88.56 83 LEU A CA 1
ATOM 653 C C . LEU A 1 83 ? 11.719 -5.809 -7.315 1.00 88.56 83 LEU A C 1
ATOM 655 O O . LEU A 1 83 ? 11.970 -6.653 -8.176 1.00 88.56 83 LEU A O 1
ATOM 659 N N . ASP A 1 84 ? 11.551 -6.143 -6.033 1.00 87.44 84 ASP A N 1
ATOM 660 C CA . ASP A 1 84 ? 11.787 -7.497 -5.509 1.00 87.44 84 ASP A CA 1
ATOM 661 C C . ASP A 1 84 ? 10.835 -8.529 -6.112 1.00 87.44 84 ASP A C 1
ATOM 663 O O . ASP A 1 84 ? 11.184 -9.701 -6.273 1.00 87.44 84 ASP A O 1
ATOM 667 N N . GLU A 1 85 ? 9.620 -8.102 -6.441 1.00 84.75 85 GLU A N 1
ATOM 668 C CA . GLU A 1 85 ? 8.606 -8.971 -7.026 1.00 84.75 85 GLU A CA 1
ATOM 669 C C . GLU A 1 85 ? 8.974 -9.446 -8.441 1.00 84.75 85 GLU A C 1
ATOM 671 O O . GLU A 1 85 ? 8.568 -10.536 -8.854 1.00 84.75 85 GLU A O 1
ATOM 676 N N . PHE A 1 86 ? 9.769 -8.662 -9.175 1.00 77.62 86 PHE A N 1
ATOM 677 C CA . PHE A 1 86 ? 10.191 -8.986 -10.540 1.00 77.62 86 PHE A CA 1
ATOM 678 C C . PHE A 1 86 ? 11.589 -9.606 -10.595 1.00 77.62 86 PHE A C 1
ATOM 680 O O . PHE A 1 86 ? 11.816 -10.478 -11.428 1.00 77.62 86 PHE A O 1
ATOM 687 N N . VAL A 1 87 ? 12.484 -9.288 -9.653 1.00 72.81 87 VAL A N 1
ATOM 688 C CA . VAL A 1 87 ? 13.785 -9.980 -9.526 1.00 72.81 87 VAL A CA 1
ATOM 689 C C . VAL A 1 87 ? 13.587 -11.464 -9.183 1.00 72.81 87 VAL A C 1
ATOM 691 O O . VAL A 1 87 ? 14.224 -12.343 -9.761 1.00 72.81 87 VAL A O 1
ATOM 694 N N . LYS A 1 88 ? 12.615 -11.788 -8.320 1.00 58.31 88 LYS A N 1
ATOM 695 C CA . LYS A 1 88 ? 12.263 -13.182 -7.975 1.00 58.31 88 LYS A CA 1
ATOM 696 C C . LYS A 1 88 ? 11.637 -13.970 -9.137 1.00 58.31 88 LYS A C 1
ATOM 698 O O . LYS A 1 88 ? 11.514 -15.197 -9.055 1.00 58.31 88 LYS A O 1
ATOM 703 N N . ALA A 1 89 ? 11.183 -13.298 -10.197 1.00 53.25 89 ALA A N 1
ATOM 704 C CA . ALA A 1 89 ? 10.553 -13.954 -11.339 1.00 53.25 89 ALA A CA 1
ATOM 705 C C . ALA A 1 89 ? 11.579 -14.624 -12.267 1.00 53.25 89 ALA A C 1
ATOM 707 O O . ALA A 1 89 ? 11.263 -15.680 -12.820 1.00 53.25 89 ALA A O 1
ATOM 708 N N . ASP A 1 90 ? 12.798 -14.088 -12.362 1.00 50.25 90 ASP A N 1
ATOM 709 C CA . ASP A 1 90 ? 13.806 -14.555 -13.321 1.00 50.25 90 ASP A CA 1
ATOM 710 C C . ASP A 1 90 ? 14.927 -15.417 -12.718 1.00 50.25 90 ASP A C 1
ATOM 712 O O . ASP A 1 90 ? 15.560 -16.173 -13.454 1.00 50.25 90 ASP A O 1
ATOM 716 N N . GLU A 1 91 ? 15.118 -15.445 -11.392 1.00 48.47 91 GLU A N 1
ATOM 717 C CA . GLU A 1 91 ? 16.257 -16.160 -10.794 1.00 48.47 91 GLU A CA 1
ATOM 718 C C . GLU A 1 91 ? 15.871 -17.284 -9.812 1.00 48.47 91 GLU A C 1
ATOM 720 O O . GLU A 1 91 ? 15.496 -17.071 -8.661 1.00 48.47 91 GLU A O 1
ATOM 725 N N . VAL A 1 92 ? 16.072 -18.533 -10.257 1.00 47.94 92 VAL A N 1
ATOM 726 C CA . VAL A 1 92 ? 16.609 -19.609 -9.405 1.00 47.94 92 VAL A CA 1
ATOM 727 C C . VAL A 1 92 ? 18.130 -19.542 -9.545 1.00 47.94 92 VAL A C 1
ATOM 729 O O . VAL A 1 92 ? 18.709 -20.380 -10.224 1.00 47.94 92 VAL A O 1
ATOM 732 N N . SER A 1 93 ? 18.800 -18.528 -8.996 1.00 39.41 93 SER A N 1
ATOM 733 C CA . SER A 1 93 ? 20.257 -18.580 -8.826 1.00 39.41 93 SER A CA 1
ATOM 734 C C . SER A 1 93 ? 20.788 -17.435 -7.973 1.00 39.41 93 SER A C 1
ATOM 736 O O . SER A 1 93 ? 20.500 -16.280 -8.223 1.00 39.41 93 SER A O 1
ATOM 738 N N . THR A 1 94 ? 21.685 -17.806 -7.059 1.00 37.06 94 THR A N 1
ATOM 739 C CA . THR A 1 94 ? 22.772 -16.992 -6.494 1.00 37.06 94 THR A CA 1
ATOM 740 C C . THR A 1 94 ? 22.407 -15.776 -5.642 1.00 37.06 94 THR A C 1
ATOM 742 O O . THR A 1 94 ? 22.269 -14.660 -6.114 1.00 37.06 94 THR A O 1
ATOM 745 N N . PHE A 1 95 ? 22.435 -16.019 -4.326 1.00 40.44 95 PHE A N 1
ATOM 746 C CA . PHE A 1 95 ? 22.872 -15.077 -3.295 1.00 40.44 95 PHE A CA 1
ATOM 747 C C . PHE A 1 95 ? 23.950 -14.101 -3.812 1.00 40.44 95 PHE A C 1
ATOM 749 O O . PHE A 1 95 ? 25.138 -14.426 -3.800 1.00 40.44 95 PHE A O 1
ATOM 756 N N . VAL A 1 96 ? 23.549 -12.897 -4.208 1.00 40.88 96 VAL A N 1
ATOM 757 C CA . VAL A 1 96 ? 24.421 -11.722 -4.236 1.00 40.88 96 VAL A CA 1
ATOM 758 C C . VAL A 1 96 ? 23.698 -10.649 -3.436 1.00 40.88 96 VAL A C 1
ATOM 760 O O . VAL A 1 96 ? 22.711 -10.070 -3.869 1.00 40.88 96 VAL A O 1
ATOM 763 N N . SER A 1 97 ? 24.152 -10.477 -2.198 1.00 42.94 97 SER A N 1
ATOM 764 C CA . SER A 1 97 ? 23.606 -9.572 -1.188 1.00 42.94 97 SER A CA 1
ATOM 765 C C . SER A 1 97 ? 24.111 -8.135 -1.365 1.00 42.94 97 SER A C 1
ATOM 767 O O . SER A 1 97 ? 24.517 -7.507 -0.387 1.00 42.94 97 SER A O 1
ATOM 769 N N . GLU A 1 98 ? 24.168 -7.633 -2.594 1.00 48.44 98 GLU A N 1
ATOM 770 C CA . GLU A 1 98 ? 24.404 -6.209 -2.826 1.00 48.44 98 GLU A CA 1
ATOM 771 C C . GLU A 1 98 ? 23.053 -5.570 -3.121 1.00 48.44 98 GLU A C 1
ATOM 773 O O . GLU A 1 98 ? 22.426 -5.844 -4.141 1.00 48.44 98 GLU A O 1
ATOM 778 N N . GLU A 1 99 ? 22.576 -4.781 -2.160 1.00 53.53 99 GLU A N 1
ATOM 779 C CA . GLU A 1 99 ? 21.376 -3.962 -2.283 1.00 53.53 99 GLU A CA 1
ATOM 780 C C . GLU A 1 99 ? 21.571 -3.055 -3.506 1.00 53.53 99 GLU A C 1
ATOM 782 O O . GLU A 1 99 ? 22.406 -2.147 -3.504 1.00 53.53 99 GLU A O 1
ATOM 787 N N . VAL A 1 100 ? 20.894 -3.381 -4.611 1.00 57.00 100 VAL A N 1
ATOM 788 C CA . VAL A 1 100 ? 21.014 -2.621 -5.854 1.00 57.00 100 VAL A CA 1
ATOM 789 C C . VAL A 1 100 ? 20.380 -1.261 -5.601 1.00 57.00 100 VAL A C 1
ATOM 791 O O . VAL A 1 100 ? 19.162 -1.115 -5.633 1.00 57.00 100 VAL A O 1
ATOM 794 N N . VAL A 1 101 ? 21.207 -0.254 -5.326 1.00 59.31 101 VAL A N 1
ATOM 795 C CA . VAL A 1 101 ? 20.753 1.135 -5.253 1.00 59.31 101 VAL A CA 1
ATOM 796 C C . VAL A 1 101 ? 20.446 1.580 -6.676 1.00 59.31 101 VAL A C 1
ATOM 798 O O . VAL A 1 101 ? 21.346 1.897 -7.461 1.00 59.31 101 VAL A O 1
ATOM 801 N N . TYR A 1 102 ? 19.167 1.560 -7.038 1.00 62.81 102 TYR A N 1
ATOM 802 C CA . TYR A 1 102 ? 18.739 1.967 -8.365 1.00 62.81 102 TYR A CA 1
ATOM 803 C C . TYR A 1 102 ? 18.914 3.479 -8.535 1.00 62.81 102 TYR A C 1
ATOM 805 O O . TYR A 1 102 ? 18.440 4.289 -7.741 1.00 62.81 102 TYR A O 1
ATOM 813 N N . ASN A 1 103 ? 19.604 3.869 -9.607 1.00 72.69 103 ASN A N 1
ATOM 814 C CA . ASN A 1 103 ? 19.670 5.259 -10.043 1.00 72.69 103 ASN A CA 1
ATOM 815 C C . ASN A 1 103 ? 18.250 5.747 -10.384 1.00 72.69 103 ASN A C 1
ATOM 817 O O . ASN A 1 103 ? 17.575 5.116 -11.194 1.00 72.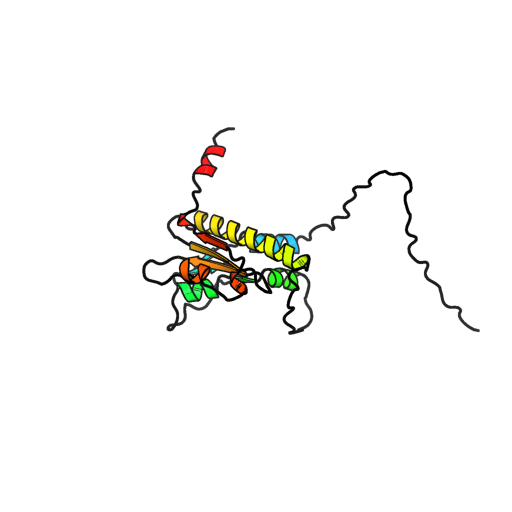69 103 ASN A O 1
ATOM 821 N N . GLU A 1 104 ? 17.825 6.892 -9.840 1.00 79.56 104 GLU A N 1
ATOM 822 C CA . GLU A 1 104 ? 16.491 7.471 -10.082 1.00 79.56 104 GLU A CA 1
ATOM 823 C C . GLU A 1 104 ? 16.178 7.714 -11.573 1.00 79.56 104 GLU A C 1
ATOM 825 O O . GLU A 1 104 ? 15.017 7.794 -11.967 1.00 79.56 104 GLU A O 1
ATOM 830 N N . SER A 1 105 ? 17.207 7.828 -12.420 1.00 83.06 105 SER A N 1
ATOM 831 C CA . SER A 1 105 ? 17.066 7.981 -13.876 1.00 83.06 105 SER A CA 1
ATOM 832 C C . SER A 1 105 ? 17.007 6.650 -14.640 1.00 83.06 105 SER A C 1
ATOM 834 O O . SER A 1 105 ? 16.907 6.660 -15.867 1.00 83.06 105 SER A O 1
ATOM 836 N N . HIS A 1 106 ? 17.116 5.506 -13.960 1.00 85.56 106 HIS A N 1
ATOM 837 C CA . HIS A 1 106 ? 17.090 4.193 -14.600 1.00 85.56 106 HIS A CA 1
ATOM 838 C C . HIS A 1 106 ? 15.672 3.863 -15.110 1.00 85.56 106 HIS A C 1
ATOM 840 O O . HIS A 1 106 ? 14.715 4.011 -14.346 1.00 85.56 106 HIS A O 1
ATOM 846 N N . PRO A 1 107 ? 15.501 3.373 -16.354 1.00 87.75 107 PRO A N 1
ATOM 847 C CA . PRO A 1 107 ? 14.180 3.049 -16.905 1.00 87.75 107 PRO A CA 1
ATOM 848 C C . PRO A 1 107 ? 13.359 2.078 -16.045 1.00 87.75 107 PRO A C 1
ATOM 850 O O . PRO A 1 107 ? 12.158 2.285 -15.865 1.00 87.75 107 PRO A O 1
ATOM 853 N N . ASP A 1 108 ? 14.003 1.065 -15.461 1.00 86.06 108 ASP A N 1
ATOM 854 C CA . ASP A 1 108 ? 13.321 0.096 -14.588 1.00 86.06 108 ASP A CA 1
ATOM 855 C C . ASP A 1 108 ? 12.829 0.740 -13.294 1.00 86.06 108 ASP A C 1
ATOM 857 O O . ASP A 1 108 ? 11.722 0.458 -12.845 1.00 86.06 108 ASP A O 1
ATOM 861 N N . PHE A 1 109 ? 13.611 1.663 -12.726 1.00 88.38 109 PHE A N 1
ATOM 862 C CA . PHE A 1 109 ? 13.212 2.399 -11.532 1.00 88.38 109 PHE A CA 1
ATOM 863 C C . PHE A 1 109 ? 12.000 3.289 -11.811 1.00 88.38 109 PHE A C 1
ATOM 865 O O . PHE A 1 109 ? 11.031 3.286 -11.052 1.00 88.38 109 PHE A O 1
ATOM 872 N N . ILE A 1 110 ? 12.019 4.005 -12.939 1.00 89.62 110 ILE A N 1
ATOM 873 C CA . ILE A 1 110 ? 10.895 4.833 -13.393 1.00 89.62 110 ILE A CA 1
ATOM 874 C C . ILE A 1 110 ? 9.647 3.958 -13.586 1.00 89.62 110 ILE A C 1
ATOM 876 O O . ILE A 1 110 ? 8.578 4.277 -13.063 1.00 89.62 110 ILE A O 1
ATOM 880 N N . SER A 1 111 ? 9.796 2.813 -14.253 1.00 91.19 111 SER A N 1
ATOM 881 C CA . SER A 1 111 ? 8.702 1.863 -14.494 1.00 91.19 111 SER A CA 1
ATOM 882 C C . SER A 1 111 ? 8.145 1.281 -13.192 1.00 91.19 111 SER A C 1
ATOM 884 O O . SER A 1 111 ? 6.928 1.207 -13.014 1.00 91.19 111 SER A O 1
ATOM 886 N N . ALA A 1 112 ? 9.012 0.924 -12.242 1.00 91.38 112 ALA A N 1
ATOM 887 C CA . ALA A 1 112 ? 8.620 0.444 -10.921 1.00 91.38 112 ALA A CA 1
ATOM 888 C C . ALA A 1 112 ? 7.899 1.522 -10.104 1.00 91.38 112 ALA A C 1
ATOM 890 O O . ALA A 1 112 ? 6.927 1.224 -9.409 1.00 91.38 112 ALA A O 1
ATOM 891 N N . CYS A 1 113 ? 8.311 2.786 -10.224 1.00 92.44 113 CYS A N 1
ATOM 892 C CA . CYS A 1 113 ? 7.616 3.902 -9.594 1.00 92.44 113 CYS A CA 1
ATOM 893 C C . CYS A 1 113 ? 6.197 4.062 -10.145 1.00 92.44 113 CYS A C 1
ATOM 895 O O . CYS A 1 113 ? 5.237 4.112 -9.373 1.00 92.44 113 CYS A O 1
ATOM 897 N N . GLU A 1 114 ? 6.040 4.090 -11.469 1.00 93.19 114 GLU A N 1
ATOM 898 C CA . GLU A 1 114 ? 4.724 4.178 -12.108 1.00 93.19 114 GLU A CA 1
ATOM 899 C C . GLU A 1 114 ? 3.826 2.991 -11.746 1.00 93.19 114 GLU A C 1
ATOM 901 O O . GLU A 1 114 ? 2.626 3.155 -11.497 1.00 93.19 114 GLU A O 1
ATOM 906 N N . LEU A 1 115 ? 4.400 1.788 -11.710 1.00 93.81 115 LEU A N 1
ATOM 907 C CA . LEU A 1 115 ? 3.694 0.573 -11.335 1.00 93.81 115 LEU A CA 1
ATOM 908 C C . LEU A 1 115 ? 3.260 0.611 -9.864 1.00 93.81 115 LEU A C 1
ATOM 910 O O . LEU A 1 115 ? 2.096 0.340 -9.577 1.00 93.81 115 LEU A O 1
ATOM 914 N N . GLY A 1 116 ? 4.139 1.018 -8.948 1.00 94.88 116 GLY A N 1
ATOM 915 C CA . GLY A 1 116 ? 3.833 1.145 -7.522 1.00 94.88 116 GLY A CA 1
ATOM 916 C C . GLY A 1 116 ? 2.684 2.115 -7.246 1.00 94.88 116 GLY A C 1
ATOM 917 O O . GLY A 1 116 ? 1.774 1.796 -6.482 1.00 94.88 116 GLY A O 1
ATOM 918 N N . GLN A 1 117 ? 2.643 3.258 -7.935 1.00 95.19 117 GLN A N 1
ATOM 919 C CA . GLN A 1 117 ? 1.524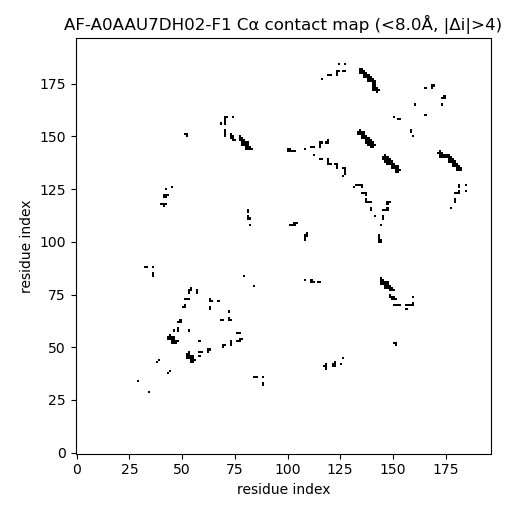 4.202 -7.821 1.00 95.19 117 GLN A CA 1
ATOM 920 C C . GLN A 1 117 ? 0.197 3.577 -8.284 1.00 95.19 117 GLN A C 1
ATOM 922 O O . GLN A 1 117 ? -0.840 3.742 -7.633 1.00 95.19 117 GLN A O 1
ATOM 927 N N . LYS A 1 118 ? 0.217 2.820 -9.391 1.00 96.06 118 LYS A N 1
ATOM 928 C CA . LYS A 1 118 ? -0.964 2.100 -9.898 1.00 96.06 118 LYS A CA 1
ATOM 929 C C . LYS A 1 118 ? -1.415 1.012 -8.922 1.00 96.06 118 LYS A C 1
ATOM 931 O O . LYS A 1 118 ? -2.609 0.936 -8.637 1.00 96.06 118 LYS A O 1
ATOM 936 N N . ILE A 1 119 ? -0.485 0.224 -8.383 1.00 96.75 119 ILE A N 1
ATOM 937 C CA . ILE A 1 119 ? -0.757 -0.817 -7.380 1.00 96.75 119 ILE A CA 1
ATOM 938 C C . ILE A 1 119 ? -1.404 -0.197 -6.142 1.00 96.75 119 ILE A C 1
ATOM 940 O O . ILE A 1 119 ? -2.475 -0.640 -5.742 1.00 96.75 119 ILE A O 1
ATOM 944 N N . ALA A 1 120 ? -0.831 0.874 -5.584 1.00 97.25 120 ALA A N 1
ATOM 945 C CA . ALA A 1 120 ? -1.381 1.537 -4.402 1.00 97.25 120 ALA A CA 1
ATOM 946 C C . ALA A 1 120 ? -2.832 2.000 -4.613 1.00 97.25 120 ALA A C 1
ATOM 948 O O . ALA A 1 120 ? -3.697 1.790 -3.759 1.00 97.25 120 ALA A O 1
ATOM 949 N N . LYS A 1 121 ? -3.135 2.566 -5.788 1.00 97.19 121 LYS A N 1
ATOM 950 C CA . LYS A 1 121 ? -4.505 2.938 -6.154 1.00 97.19 121 LYS A CA 1
ATOM 951 C C . LYS A 1 121 ? -5.428 1.718 -6.263 1.00 97.19 121 LYS A C 1
ATOM 953 O O . LYS A 1 121 ? -6.550 1.766 -5.760 1.00 97.19 121 LYS A O 1
ATOM 958 N N . LEU A 1 122 ? -4.988 0.648 -6.928 1.00 97.75 122 LEU A N 1
ATOM 959 C CA . LEU A 1 122 ? -5.780 -0.575 -7.104 1.00 97.75 122 LEU A CA 1
ATOM 960 C C . LEU A 1 122 ? -6.058 -1.266 -5.769 1.00 97.75 122 LEU A C 1
ATOM 962 O O . LEU A 1 122 ? -7.198 -1.646 -5.516 1.00 97.75 122 LEU A O 1
ATOM 966 N N . TRP A 1 123 ? -5.065 -1.348 -4.885 1.00 98.12 123 TRP A N 1
ATOM 967 C CA . TRP A 1 123 ? -5.231 -1.888 -3.538 1.00 98.12 123 TRP A CA 1
ATOM 968 C C . TRP A 1 123 ? -6.253 -1.088 -2.740 1.00 98.12 123 TRP A C 1
ATOM 970 O O . TRP A 1 123 ? -7.138 -1.681 -2.135 1.00 98.12 123 TRP A O 1
ATOM 980 N N . ALA A 1 124 ? -6.208 0.246 -2.790 1.00 98.12 124 ALA A N 1
ATOM 981 C CA . ALA A 1 124 ? -7.187 1.077 -2.091 1.00 98.12 124 ALA A CA 1
ATOM 982 C C . ALA A 1 124 ? -8.620 0.846 -2.605 1.00 98.12 124 ALA A C 1
ATOM 984 O O . ALA A 1 124 ? -9.563 0.776 -1.815 1.00 98.12 124 ALA A O 1
ATOM 985 N N . LEU A 1 125 ? -8.786 0.694 -3.923 1.00 97.69 125 LEU A N 1
ATOM 986 C CA . LEU A 1 125 ? -10.077 0.361 -4.531 1.00 97.69 125 LEU A CA 1
ATOM 987 C C . LEU A 1 125 ? -10.559 -1.025 -4.098 1.00 97.69 125 LEU A C 1
ATOM 989 O O . LEU A 1 125 ? -11.704 -1.160 -3.673 1.00 97.69 125 LEU A O 1
ATOM 993 N N . LYS A 1 126 ? -9.691 -2.037 -4.172 1.00 97.75 126 LYS A N 1
ATOM 994 C CA . LYS A 1 126 ? -10.025 -3.413 -3.802 1.00 97.75 126 LYS A CA 1
ATOM 995 C C . LYS A 1 126 ? -10.344 -3.542 -2.312 1.00 97.75 126 LYS A C 1
ATOM 997 O O . LYS A 1 126 ? -11.372 -4.107 -1.976 1.00 97.75 126 LYS A O 1
ATOM 1002 N N . LEU A 1 127 ? -9.562 -2.927 -1.425 1.00 97.94 127 LEU A N 1
ATOM 1003 C CA . LEU A 1 127 ? -9.860 -2.882 0.013 1.00 97.94 127 LEU A CA 1
ATOM 1004 C C . LEU A 1 127 ? -11.225 -2.244 0.292 1.00 97.94 127 LEU A C 1
ATOM 1006 O O . LEU A 1 127 ? -11.975 -2.736 1.129 1.00 97.94 127 LEU A O 1
ATOM 1010 N N . LYS A 1 128 ? -11.582 -1.168 -0.424 1.00 97.25 128 LYS A N 1
ATOM 1011 C CA . LYS A 1 128 ? -12.904 -0.543 -0.281 1.00 97.25 128 LYS A CA 1
ATOM 1012 C C . LYS A 1 128 ? -14.040 -1.435 -0.795 1.00 97.25 128 LYS A C 1
ATOM 1014 O O . LYS A 1 128 ? -15.143 -1.351 -0.260 1.00 97.25 128 LYS A O 1
ATOM 1019 N N . LEU A 1 129 ? -13.786 -2.243 -1.824 1.00 96.62 129 LEU A N 1
ATOM 1020 C CA . LEU A 1 129 ? -14.744 -3.213 -2.359 1.00 96.62 129 LEU A CA 1
ATOM 1021 C C . LEU A 1 129 ? -14.947 -4.393 -1.402 1.00 96.62 129 LEU A C 1
ATOM 1023 O O . LEU A 1 129 ? -16.087 -4.726 -1.092 1.00 96.62 129 LEU A O 1
ATOM 1027 N N . ASP A 1 130 ? -13.857 -4.985 -0.919 1.00 96.75 130 ASP A N 1
ATOM 1028 C CA . ASP A 1 130 ? -13.883 -6.201 -0.101 1.00 96.75 130 ASP A CA 1
ATOM 1029 C C . ASP A 1 130 ? -14.337 -5.917 1.340 1.00 96.75 130 ASP A C 1
ATOM 1031 O O . ASP A 1 130 ? -15.028 -6.728 1.953 1.00 96.75 130 ASP A O 1
ATOM 1035 N N . PHE A 1 131 ? -14.003 -4.735 1.873 1.00 96.25 131 PHE A N 1
ATOM 1036 C CA . PHE A 1 131 ? -14.297 -4.331 3.249 1.00 96.25 131 PHE A CA 1
ATOM 1037 C C . PHE A 1 131 ? -15.002 -2.961 3.286 1.00 96.25 131 PHE A C 1
ATOM 1039 O O . PHE A 1 131 ? -14.439 -1.967 3.757 1.00 96.25 131 PHE A O 1
ATOM 1046 N N . PRO A 1 132 ? -16.260 -2.867 2.818 1.00 94.69 132 PRO A N 1
ATOM 1047 C CA . PRO A 1 132 ? -16.935 -1.589 2.572 1.00 94.69 132 PRO A CA 1
ATOM 1048 C C . PRO A 1 132 ? -17.143 -0.726 3.823 1.00 94.69 132 PRO A C 1
ATOM 1050 O O . PRO A 1 132 ? -17.228 0.503 3.706 1.00 94.69 132 PRO A O 1
ATOM 1053 N N . PHE A 1 133 ? -17.207 -1.353 5.000 1.00 94.25 133 PHE A N 1
ATOM 1054 C CA . PHE A 1 133 ? -17.436 -0.696 6.290 1.00 94.25 133 PHE A CA 1
ATOM 1055 C C . PHE A 1 133 ? -16.153 -0.375 7.059 1.00 94.25 133 PHE A C 1
ATOM 1057 O O . PHE A 1 133 ? -16.208 0.365 8.037 1.00 94.25 133 PHE A O 1
ATOM 1064 N N . ALA A 1 134 ? -15.005 -0.898 6.625 1.00 96.12 134 ALA A N 1
ATOM 1065 C CA . ALA A 1 134 ? -13.720 -0.555 7.209 1.00 96.12 134 ALA A CA 1
ATOM 1066 C C . ALA A 1 134 ? -13.059 0.586 6.423 1.00 96.12 134 ALA A C 1
ATOM 1068 O O . ALA A 1 134 ? -13.304 0.807 5.232 1.00 96.12 134 ALA A O 1
ATOM 1069 N N . ARG A 1 135 ? -12.205 1.338 7.115 1.00 96.56 135 ARG A N 1
ATOM 1070 C CA . ARG A 1 135 ? -11.374 2.383 6.523 1.00 96.56 135 ARG A CA 1
ATOM 1071 C C . ARG A 1 135 ? -9.943 1.877 6.447 1.00 96.56 135 ARG A C 1
ATOM 1073 O O . ARG A 1 135 ? -9.451 1.293 7.403 1.00 96.56 135 ARG A O 1
ATOM 1080 N N . PHE A 1 136 ? -9.271 2.147 5.338 1.00 97.75 136 PHE A N 1
ATOM 1081 C CA . PHE A 1 136 ? -7.871 1.803 5.126 1.00 97.75 136 PHE A CA 1
ATOM 1082 C C . PHE A 1 136 ? -7.118 3.012 4.599 1.00 97.75 136 PHE A C 1
ATOM 1084 O O . PHE A 1 136 ? -7.691 3.880 3.930 1.00 97.75 136 PHE A O 1
ATOM 1091 N N . ARG A 1 137 ? -5.815 3.033 4.864 1.00 97.19 137 ARG A N 1
ATOM 1092 C CA . ARG A 1 137 ? -4.872 3.914 4.184 1.00 97.19 137 ARG A CA 1
ATOM 1093 C C . ARG A 1 137 ? -3.856 3.062 3.447 1.00 97.19 137 ARG A C 1
ATOM 1095 O O . ARG A 1 137 ? -3.244 2.180 4.043 1.00 97.19 137 ARG A O 1
ATOM 1102 N N . VAL A 1 138 ? -3.692 3.343 2.161 1.00 97.44 138 VAL A N 1
ATOM 1103 C CA . VAL A 1 138 ? -2.673 2.737 1.303 1.00 97.44 138 VAL A CA 1
ATOM 1104 C C . VAL A 1 138 ? -1.644 3.799 0.958 1.00 97.44 138 VAL A C 1
ATOM 1106 O O . VAL A 1 138 ? -1.997 4.916 0.582 1.00 97.44 138 VAL A O 1
ATOM 1109 N N . TYR A 1 139 ? -0.380 3.438 1.084 1.00 94.88 139 TYR A N 1
ATOM 1110 C CA . TYR A 1 139 ? 0.774 4.299 0.926 1.00 94.88 139 TYR A CA 1
ATOM 1111 C C . TYR A 1 139 ? 1.596 3.796 -0.248 1.00 94.88 139 TYR A C 1
ATOM 1113 O O . TYR A 1 139 ? 1.864 2.601 -0.352 1.00 94.88 139 TYR A O 1
ATOM 1121 N N . TYR A 1 140 ? 2.017 4.718 -1.099 1.00 94.69 140 TYR A N 1
ATOM 1122 C CA . TYR A 1 140 ? 3.124 4.513 -2.020 1.00 94.69 140 TYR A CA 1
ATOM 1123 C C . TYR A 1 140 ? 4.280 5.395 -1.561 1.00 94.69 140 TYR A C 1
ATOM 1125 O O . TYR A 1 140 ? 4.054 6.573 -1.286 1.00 94.69 140 TYR A O 1
ATOM 1133 N N . THR A 1 141 ? 5.494 4.858 -1.504 1.00 90.81 141 THR A N 1
ATOM 1134 C CA . THR A 1 141 ? 6.711 5.626 -1.213 1.00 90.81 141 THR A CA 1
ATOM 1135 C C . THR A 1 141 ? 7.753 5.396 -2.297 1.00 90.81 141 THR A C 1
ATOM 1137 O O . THR A 1 141 ? 8.094 4.253 -2.607 1.00 90.81 141 THR A O 1
ATOM 1140 N N . GLN A 1 142 ? 8.255 6.492 -2.865 1.00 86.75 142 GLN A N 1
ATOM 1141 C CA . GLN A 1 142 ? 9.345 6.481 -3.833 1.00 86.75 142 GLN A CA 1
ATOM 1142 C C . GLN A 1 142 ? 10.671 6.522 -3.064 1.00 86.75 142 GLN A C 1
ATOM 1144 O O . GLN A 1 142 ? 11.126 7.592 -2.669 1.00 86.75 142 GLN A O 1
ATOM 1149 N N . TYR A 1 143 ? 11.253 5.351 -2.824 1.00 78.31 143 TYR A N 1
ATOM 1150 C CA . TYR A 1 143 ? 12.610 5.188 -2.295 1.00 78.31 143 TYR A CA 1
ATOM 1151 C C . TYR A 1 143 ? 13.434 4.329 -3.268 1.00 78.31 143 TYR A C 1
ATOM 1153 O O . TYR A 1 143 ? 12.941 4.071 -4.364 1.00 78.31 143 TYR A O 1
ATOM 1161 N N . ASP A 1 144 ? 14.652 3.911 -2.911 1.00 78.38 144 ASP A N 1
ATOM 1162 C CA . ASP A 1 144 ? 15.547 3.071 -3.740 1.00 78.38 144 ASP A CA 1
ATOM 1163 C C . ASP A 1 144 ? 14.871 1.823 -4.344 1.00 78.38 144 ASP A C 1
ATOM 1165 O O . ASP A 1 144 ? 15.170 1.423 -5.470 1.00 78.38 144 ASP A O 1
ATOM 1169 N N . ASN A 1 145 ? 13.888 1.277 -3.635 1.00 86.75 145 ASN A N 1
ATOM 1170 C CA . ASN A 1 145 ? 12.951 0.270 -4.087 1.00 86.75 145 ASN A CA 1
ATOM 1171 C C . ASN A 1 145 ? 11.533 0.731 -3.725 1.00 86.75 145 ASN A C 1
ATOM 1173 O O . ASN A 1 145 ? 11.195 0.761 -2.538 1.00 86.75 145 ASN A O 1
ATOM 1177 N N . PRO A 1 146 ? 10.697 1.136 -4.701 1.00 90.62 146 PRO A N 1
ATOM 1178 C CA . PRO A 1 146 ? 9.378 1.677 -4.406 1.00 90.62 146 PRO A CA 1
ATOM 1179 C C . PRO A 1 146 ? 8.540 0.702 -3.578 1.00 90.62 146 PRO A C 1
ATOM 1181 O O . PRO A 1 146 ? 8.494 -0.489 -3.877 1.00 90.62 146 PRO A O 1
ATOM 1184 N N . ILE A 1 147 ? 7.856 1.211 -2.554 1.00 92.19 147 ILE A N 1
ATOM 1185 C CA . ILE A 1 147 ? 7.086 0.382 -1.618 1.00 92.19 147 ILE A CA 1
ATOM 1186 C C . ILE A 1 147 ? 5.612 0.733 -1.733 1.00 92.19 147 ILE A C 1
ATOM 1188 O O . ILE A 1 147 ? 5.245 1.912 -1.758 1.00 92.19 147 ILE A O 1
ATOM 1192 N N . VAL A 1 148 ? 4.764 -0.292 -1.749 1.00 95.56 148 VAL A N 1
ATOM 1193 C CA . VAL A 1 148 ? 3.328 -0.148 -1.501 1.00 95.56 148 VAL A CA 1
ATOM 1194 C C . VAL A 1 148 ? 2.986 -0.830 -0.191 1.00 95.56 148 VAL A C 1
ATOM 1196 O O . VAL A 1 148 ? 3.397 -1.961 0.044 1.00 95.56 148 VAL A O 1
ATOM 1199 N N . ARG A 1 149 ? 2.236 -0.139 0.662 1.00 95.00 149 ARG A N 1
ATOM 1200 C CA . ARG A 1 149 ? 1.885 -0.574 2.018 1.00 95.00 149 ARG A CA 1
ATOM 1201 C C . ARG A 1 149 ? 0.450 -0.206 2.337 1.00 95.00 149 ARG A C 1
ATOM 1203 O O . ARG A 1 149 ? -0.024 0.818 1.852 1.00 95.00 149 ARG A O 1
ATOM 1210 N N . PHE A 1 150 ? -0.226 -0.943 3.209 1.00 97.12 150 PHE A N 1
ATOM 1211 C CA . PHE A 1 150 ? -1.492 -0.478 3.772 1.00 97.12 150 PHE A CA 1
ATOM 1212 C C . PHE A 1 150 ? -1.694 -0.870 5.233 1.00 97.12 150 PHE A C 1
ATOM 1214 O O . PHE A 1 150 ? -0.997 -1.727 5.757 1.00 97.12 150 PHE A O 1
ATOM 1221 N N . HIS A 1 151 ? -2.671 -0.227 5.869 1.00 96.88 151 HIS A N 1
ATOM 1222 C CA . HIS A 1 151 ? -3.263 -0.669 7.130 1.00 96.88 151 HIS A CA 1
ATOM 1223 C C . HIS A 1 151 ? -4.734 -0.244 7.212 1.00 96.88 151 HIS A C 1
ATOM 1225 O O . HIS A 1 151 ? -5.172 0.702 6.541 1.00 96.88 151 HIS A O 1
ATOM 1231 N N . LYS A 1 152 ? -5.494 -0.933 8.057 1.00 97.12 152 LYS A N 1
ATOM 1232 C CA . LYS A 1 152 ? -6.829 -0.580 8.527 1.00 97.12 152 LYS A CA 1
ATOM 1233 C C . LYS A 1 152 ? -6.719 0.548 9.549 1.00 97.12 152 LYS A C 1
ATOM 1235 O O . LYS A 1 152 ? -5.978 0.459 10.519 1.00 97.12 152 LYS A O 1
ATOM 1240 N N . VAL A 1 153 ? -7.479 1.615 9.342 1.00 96.12 153 VAL A N 1
ATOM 1241 C CA . VAL A 1 153 ? -7.577 2.726 10.292 1.00 96.12 153 VAL A CA 1
ATOM 1242 C C . VAL A 1 153 ? -8.479 2.302 11.443 1.00 96.12 153 VAL A C 1
ATOM 1244 O O . VAL A 1 153 ? -9.619 1.894 11.212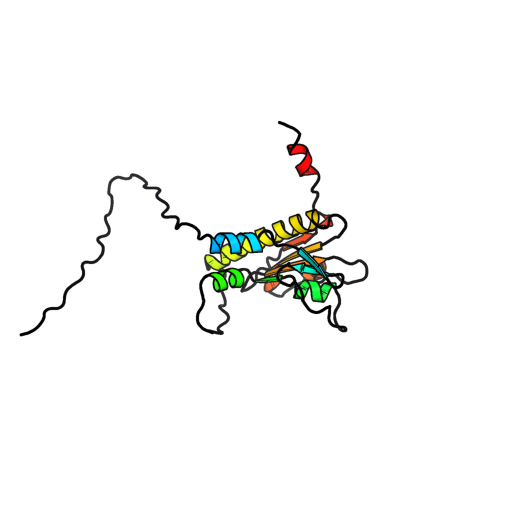 1.00 96.12 153 VAL A O 1
ATOM 1247 N N . ARG A 1 154 ? -7.962 2.420 12.664 1.00 94.31 154 ARG A N 1
ATOM 1248 C CA . ARG A 1 154 ? -8.657 2.119 13.918 1.00 94.31 154 ARG A CA 1
ATOM 1249 C C . ARG A 1 154 ? -8.834 3.417 14.709 1.00 94.31 154 ARG A C 1
ATOM 1251 O O . ARG A 1 154 ? -7.992 4.306 14.613 1.00 94.31 154 ARG A O 1
ATOM 1258 N N . ASP A 1 155 ? -9.945 3.550 15.429 1.00 91.62 155 ASP A N 1
ATOM 1259 C CA . ASP A 1 155 ? -10.280 4.793 16.146 1.00 91.62 155 ASP A CA 1
ATOM 1260 C C . ASP A 1 155 ? -9.459 4.969 17.436 1.00 91.62 155 ASP A C 1
ATOM 1262 O O . ASP A 1 155 ? -9.272 6.088 17.914 1.00 91.62 155 ASP A O 1
ATOM 1266 N N . ASP A 1 156 ? -8.966 3.865 17.994 1.00 93.44 156 ASP A N 1
ATOM 1267 C CA . ASP A 1 156 ? -8.220 3.771 19.248 1.00 93.44 156 ASP A CA 1
ATOM 1268 C C . ASP A 1 156 ? -6.697 3.668 19.062 1.00 93.44 156 ASP A C 1
ATOM 1270 O O . ASP A 1 156 ? -5.957 3.683 20.046 1.00 93.44 156 ASP A O 1
ATOM 1274 N N . GLU A 1 157 ? -6.211 3.632 17.819 1.00 92.62 157 GLU A N 1
ATOM 1275 C CA . GLU A 1 157 ? -4.785 3.550 17.503 1.00 92.62 157 GLU A CA 1
ATOM 1276 C C . GLU A 1 157 ? -4.313 4.739 16.651 1.00 92.62 157 GLU A C 1
ATOM 1278 O O . GLU A 1 157 ? -5.051 5.251 15.802 1.00 92.62 157 GLU A O 1
ATOM 1283 N N . PRO A 1 158 ? -3.058 5.194 16.824 1.00 89.94 158 PRO A N 1
ATOM 1284 C CA . PRO A 1 158 ? -2.481 6.161 15.907 1.00 89.94 158 PRO A CA 1
ATOM 1285 C C . PRO A 1 158 ? -2.338 5.547 14.511 1.00 89.94 158 PRO A C 1
ATOM 1287 O O . PRO A 1 158 ? -2.002 4.376 14.347 1.00 89.94 158 PRO A O 1
ATOM 1290 N N . GLN A 1 159 ? -2.529 6.374 13.486 1.00 88.50 159 GLN A N 1
ATOM 1291 C CA . GLN A 1 159 ? -2.207 5.988 12.114 1.00 88.50 159 GLN A CA 1
ATOM 1292 C C . GLN A 1 159 ? -0.706 5.723 11.986 1.00 88.50 159 GLN A C 1
ATOM 1294 O O . GLN A 1 159 ? 0.094 6.456 12.568 1.00 88.50 159 GLN A O 1
ATOM 1299 N N . TRP A 1 160 ? -0.326 4.750 11.152 1.00 89.38 160 TRP A N 1
ATOM 1300 C CA . TRP A 1 160 ? 1.089 4.440 10.902 1.00 89.38 160 TRP A CA 1
ATOM 1301 C C . TRP A 1 160 ? 1.886 5.671 10.443 1.00 89.38 160 TRP A C 1
ATOM 1303 O O . TRP A 1 160 ? 2.990 5.925 10.916 1.00 89.38 160 TRP A O 1
ATOM 1313 N N . LEU A 1 161 ? 1.290 6.470 9.553 1.00 85.62 161 LEU A N 1
ATOM 1314 C CA . LEU A 1 161 ? 1.835 7.748 9.112 1.00 85.62 161 LEU A CA 1
ATOM 1315 C C . LEU A 1 161 ? 0.696 8.762 8.969 1.00 85.62 161 LEU A C 1
ATOM 1317 O O . LEU A 1 161 ? -0.193 8.582 8.126 1.00 85.62 161 LEU A O 1
ATOM 1321 N N . SER A 1 162 ? 0.712 9.799 9.815 1.00 84.56 162 SER A N 1
ATOM 1322 C CA . SER A 1 162 ? -0.270 10.892 9.777 1.00 84.56 162 SER A CA 1
ATOM 1323 C C . SER A 1 162 ? -0.006 11.843 8.609 1.00 84.56 162 SER A C 1
ATOM 1325 O O . SER A 1 162 ? 1.103 11.890 8.077 1.00 84.56 162 SER A O 1
ATOM 1327 N N . ASP A 1 163 ? -1.011 12.635 8.224 1.00 83.31 163 ASP A N 1
ATOM 1328 C CA . ASP A 1 163 ? -0.852 13.650 7.172 1.00 83.31 163 ASP A CA 1
ATOM 1329 C C . ASP A 1 163 ? 0.185 14.718 7.554 1.00 83.31 163 ASP A C 1
ATOM 1331 O O . ASP A 1 163 ? 0.968 15.141 6.703 1.00 83.31 163 ASP A O 1
ATOM 1335 N N . GLU A 1 164 ? 0.252 15.139 8.824 1.00 82.50 164 GLU A N 1
ATOM 1336 C CA . GLU A 1 164 ? 1.264 16.113 9.249 1.00 82.50 164 GLU A CA 1
ATOM 1337 C C . GLU A 1 164 ? 2.664 15.504 9.303 1.00 82.50 164 GLU A C 1
ATOM 1339 O O . GLU A 1 164 ? 3.625 16.157 8.896 1.00 82.50 164 GLU A O 1
ATOM 1344 N N . ALA A 1 165 ? 2.793 14.272 9.809 1.00 81.25 165 ALA A N 1
ATOM 1345 C CA . ALA A 1 165 ? 4.065 13.554 9.834 1.00 81.25 165 ALA A CA 1
ATOM 1346 C C . ALA A 1 165 ? 4.585 13.341 8.410 1.00 81.25 165 ALA A C 1
ATOM 1348 O O . ALA A 1 165 ? 5.761 13.568 8.143 1.00 81.25 165 ALA A O 1
ATOM 1349 N N . PHE A 1 166 ? 3.679 13.012 7.490 1.00 80.75 166 PHE A N 1
ATOM 1350 C CA . PHE A 1 166 ? 3.960 12.893 6.072 1.00 80.75 166 PHE A CA 1
ATOM 1351 C C . PHE A 1 166 ? 4.478 14.202 5.461 1.00 80.75 166 PHE A C 1
ATOM 1353 O O . PHE A 1 166 ? 5.539 14.227 4.849 1.00 80.75 166 PHE A O 1
ATOM 1360 N N . GLN A 1 167 ? 3.774 15.316 5.676 1.00 80.38 167 GLN A N 1
ATOM 1361 C CA . GLN A 1 167 ? 4.159 16.626 5.133 1.00 80.38 167 GLN A CA 1
ATOM 1362 C C . GLN A 1 167 ? 5.470 17.174 5.708 1.00 80.38 167 GLN A C 1
ATOM 1364 O O . GLN A 1 167 ? 6.142 17.974 5.060 1.00 80.38 167 GLN A O 1
ATOM 1369 N N . ARG A 1 168 ? 5.811 16.791 6.941 1.00 81.38 168 ARG A N 1
ATOM 1370 C CA . ARG A 1 168 ? 7.035 17.226 7.628 1.00 81.38 168 ARG A CA 1
ATOM 1371 C C . ARG A 1 168 ? 8.204 16.269 7.437 1.00 81.38 168 ARG A C 1
ATOM 1373 O O . ARG A 1 168 ? 9.295 16.581 7.913 1.00 81.38 168 ARG A O 1
ATOM 1380 N N . ALA A 1 169 ? 7.992 15.121 6.798 1.00 76.38 169 ALA A N 1
ATOM 1381 C CA . ALA A 1 169 ? 9.041 14.141 6.599 1.00 76.38 169 ALA A CA 1
ATOM 1382 C C . ALA A 1 169 ? 10.169 14.754 5.756 1.00 76.38 169 ALA A C 1
ATOM 1384 O O . ALA A 1 169 ? 9.981 15.141 4.606 1.00 76.38 169 ALA A O 1
ATOM 1385 N N . THR A 1 170 ? 11.353 14.859 6.357 1.00 75.94 170 THR A N 1
ATOM 1386 C CA . THR A 1 170 ? 12.586 15.271 5.668 1.00 75.94 170 THR A CA 1
ATOM 1387 C C . THR A 1 170 ? 13.335 14.083 5.079 1.00 75.94 170 THR A C 1
ATOM 1389 O O . THR A 1 170 ? 14.317 14.269 4.366 1.00 75.94 170 THR A O 1
ATOM 1392 N N . ASP A 1 171 ? 12.907 12.870 5.429 1.00 75.38 171 ASP A N 1
ATOM 1393 C CA . ASP A 1 171 ? 13.488 11.637 4.927 1.00 75.38 171 ASP A CA 1
ATOM 1394 C C . ASP A 1 171 ? 13.180 11.503 3.420 1.00 75.38 171 ASP A C 1
ATOM 1396 O O . ASP A 1 171 ? 12.011 11.614 3.021 1.00 75.38 171 ASP A O 1
ATOM 1400 N N . PRO A 1 172 ? 14.207 11.294 2.571 1.00 70.88 172 PRO A N 1
ATOM 1401 C CA . PRO A 1 172 ? 14.041 11.185 1.125 1.00 70.88 172 PRO A CA 1
ATOM 1402 C C . PRO A 1 172 ? 12.992 10.158 0.680 1.00 70.88 172 PRO A C 1
ATOM 1404 O O . PRO A 1 172 ? 12.341 10.384 -0.340 1.00 70.88 172 PRO A O 1
ATOM 1407 N N . SER A 1 173 ? 12.768 9.088 1.452 1.00 68.38 173 SER A N 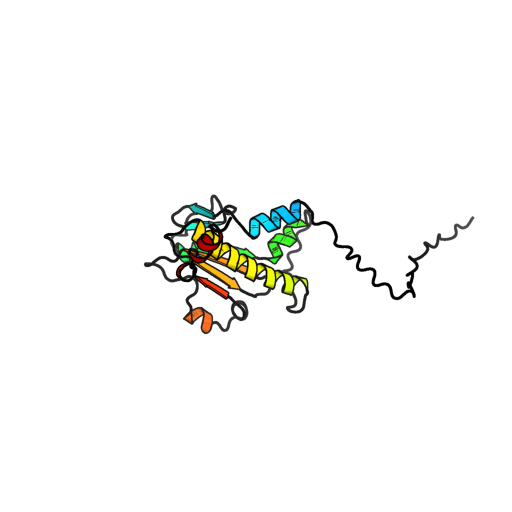1
ATOM 1408 C CA . SER A 1 173 ? 11.783 8.033 1.158 1.00 68.38 173 SER A CA 1
ATOM 1409 C C . SER A 1 173 ? 10.337 8.529 1.048 1.00 68.38 173 SER A C 1
ATOM 1411 O O . SER A 1 173 ? 9.511 7.892 0.389 1.00 68.38 173 SER A O 1
ATOM 1413 N N . PHE A 1 174 ? 10.016 9.693 1.621 1.00 74.88 174 PHE A N 1
ATOM 1414 C CA . PHE A 1 174 ? 8.668 10.270 1.581 1.00 74.88 174 PHE A CA 1
ATOM 1415 C C . PHE A 1 174 ? 8.495 11.392 0.547 1.00 74.88 174 PHE A C 1
ATOM 1417 O O . PHE A 1 174 ? 7.390 11.910 0.392 1.00 74.88 174 PHE A O 1
ATOM 1424 N N . ARG A 1 175 ? 9.542 11.756 -0.208 1.00 66.94 175 ARG A N 1
ATOM 1425 C CA . ARG A 1 175 ? 9.544 12.940 -1.091 1.00 66.94 175 ARG A CA 1
ATOM 1426 C C . ARG A 1 175 ? 8.447 12.935 -2.167 1.00 66.94 175 ARG A C 1
ATOM 1428 O O . ARG A 1 175 ? 7.895 13.993 -2.461 1.00 66.94 175 ARG A O 1
ATOM 1435 N N . SER A 1 176 ? 8.125 11.771 -2.730 1.00 78.00 176 SER A N 1
ATOM 1436 C CA . SER A 1 176 ? 7.083 11.604 -3.765 1.00 78.00 176 SER A CA 1
ATOM 1437 C C . SER A 1 176 ? 5.998 10.614 -3.353 1.00 78.00 176 SER A C 1
ATOM 1439 O O . SER A 1 176 ? 5.392 9.936 -4.185 1.00 78.00 176 SER A O 1
ATOM 1441 N N . ALA A 1 177 ? 5.790 10.460 -2.054 1.00 83.69 177 ALA A N 1
ATOM 1442 C CA . ALA A 1 177 ? 4.858 9.475 -1.556 1.00 83.69 177 ALA A CA 1
ATOM 1443 C C . ALA A 1 177 ? 3.395 9.906 -1.766 1.00 83.69 177 ALA A C 1
ATOM 1445 O O . ALA A 1 177 ? 3.052 11.089 -1.814 1.00 83.69 177 ALA A O 1
ATOM 1446 N N . LEU A 1 178 ? 2.521 8.918 -1.929 1.00 90.31 178 LEU A N 1
ATOM 1447 C CA . LEU A 1 178 ? 1.091 9.106 -2.152 1.00 90.31 178 LEU A CA 1
ATOM 1448 C C . LEU A 1 178 ? 0.318 8.370 -1.072 1.00 90.31 178 LEU A C 1
ATOM 1450 O O . LEU A 1 178 ? 0.718 7.283 -0.652 1.00 90.31 178 LEU A O 1
ATOM 1454 N N . ILE A 1 179 ? -0.819 8.936 -0.668 1.00 93.38 179 ILE A N 1
ATOM 1455 C CA . ILE A 1 179 ? -1.710 8.291 0.291 1.00 93.38 179 ILE A CA 1
ATOM 1456 C C . ILE A 1 179 ? -3.125 8.218 -0.270 1.00 93.38 179 ILE A C 1
ATOM 1458 O O . ILE A 1 179 ? -3.750 9.238 -0.567 1.00 93.38 179 ILE A O 1
ATOM 1462 N N . TYR A 1 180 ? -3.650 7.001 -0.357 1.00 94.88 180 TYR A N 1
ATOM 1463 C CA . TYR A 1 180 ? -5.030 6.715 -0.716 1.00 94.88 180 TYR A CA 1
ATOM 1464 C C . TYR A 1 180 ? -5.804 6.324 0.540 1.00 94.88 180 TYR A C 1
ATOM 1466 O O . TYR A 1 180 ? -5.543 5.291 1.150 1.00 94.88 180 TYR A O 1
ATOM 1474 N N . ASP A 1 181 ? -6.760 7.162 0.931 1.00 95.19 181 ASP A N 1
ATOM 1475 C CA . ASP A 1 181 ? -7.659 6.898 2.054 1.00 95.19 181 ASP A CA 1
ATOM 1476 C C . ASP A 1 181 ? -9.004 6.398 1.526 1.00 95.19 181 ASP A C 1
ATOM 1478 O O . ASP A 1 181 ? -9.679 7.106 0.771 1.00 95.19 181 ASP A O 1
ATOM 1482 N N . THR A 1 182 ? -9.412 5.192 1.919 1.00 96.31 182 THR A N 1
ATOM 1483 C CA . THR A 1 182 ? -10.632 4.572 1.383 1.00 96.31 182 THR A CA 1
ATOM 1484 C C . THR A 1 182 ? -11.910 5.285 1.815 1.00 96.31 182 THR A C 1
ATOM 1486 O O . THR A 1 182 ? -12.933 5.143 1.146 1.00 96.31 182 THR A O 1
ATOM 1489 N N . SER A 1 183 ? -11.870 6.115 2.864 1.00 93.38 183 SER A N 1
ATOM 1490 C CA . SER A 1 183 ? -13.003 6.979 3.231 1.00 93.38 183 SER A CA 1
ATOM 1491 C C . SER A 1 183 ? -13.296 8.056 2.180 1.00 93.38 183 SER A C 1
ATOM 1493 O O . SER A 1 183 ? -14.425 8.529 2.081 1.00 93.38 183 SER A O 1
ATOM 1495 N N . LYS A 1 184 ? -12.297 8.418 1.363 1.00 91.88 184 LYS A N 1
ATOM 1496 C CA . LYS A 1 184 ? -12.412 9.411 0.284 1.00 91.88 184 LYS A CA 1
ATOM 1497 C C . LYS A 1 184 ? -12.797 8.776 -1.058 1.00 91.88 184 LYS A C 1
ATOM 1499 O O . LYS A 1 184 ? -12.995 9.492 -2.038 1.00 91.88 184 LYS A O 1
ATOM 1504 N N . ILE A 1 185 ? -12.896 7.446 -1.123 1.00 91.31 185 ILE A N 1
ATOM 1505 C CA . ILE A 1 185 ? -13.254 6.705 -2.335 1.00 91.31 185 ILE A CA 1
ATOM 1506 C C . ILE A 1 185 ? -14.766 6.499 -2.364 1.00 91.31 185 ILE A C 1
ATOM 1508 O O . ILE A 1 185 ? -15.328 5.784 -1.534 1.00 91.31 185 ILE A O 1
ATOM 1512 N N . ASN A 1 186 ? -15.422 7.087 -3.363 1.00 84.06 186 ASN A N 1
ATOM 1513 C CA . ASN A 1 186 ? -16.833 6.846 -3.630 1.00 84.06 186 ASN A CA 1
ATOM 1514 C C . ASN A 1 186 ? -16.993 5.862 -4.799 1.00 84.06 186 ASN A C 1
ATOM 1516 O O . ASN A 1 186 ? -16.707 6.209 -5.943 1.00 84.06 186 ASN A O 1
ATOM 1520 N N . LEU A 1 187 ? -17.455 4.643 -4.507 1.00 77.12 187 LEU A N 1
ATOM 1521 C CA . LEU A 1 187 ? -17.679 3.594 -5.509 1.00 77.12 187 LEU A CA 1
ATOM 1522 C C . LEU A 1 187 ? -19.041 3.711 -6.229 1.00 77.12 187 LEU A C 1
ATOM 1524 O O . LEU A 1 187 ? -19.228 3.109 -7.284 1.00 77.12 187 LEU A O 1
ATOM 1528 N N . THR A 1 188 ? -19.985 4.508 -5.711 1.00 63.09 188 THR A N 1
ATOM 1529 C CA . THR A 1 188 ? -21.370 4.597 -6.236 1.00 63.09 188 THR A CA 1
ATOM 1530 C C . THR A 1 188 ? -21.487 5.281 -7.605 1.00 63.09 188 THR A C 1
ATOM 1532 O O . THR A 1 188 ? -22.497 5.138 -8.299 1.00 63.09 188 THR A O 1
ATOM 1535 N N . SER A 1 189 ? -20.438 5.972 -8.060 1.00 52.22 189 SER A N 1
ATOM 1536 C CA . SER A 1 189 ? -20.369 6.526 -9.418 1.00 52.22 189 SER A CA 1
ATOM 1537 C C . SER A 1 189 ? -20.153 5.458 -10.500 1.00 52.22 189 SER A C 1
ATOM 1539 O O . SER A 1 189 ? -20.402 5.729 -11.673 1.00 52.22 189 SER A O 1
ATOM 1541 N N . TRP A 1 190 ? -19.747 4.236 -10.133 1.00 47.34 190 TRP A N 1
ATOM 1542 C CA . TRP A 1 190 ? -19.520 3.139 -11.080 1.00 47.34 190 TRP A CA 1
ATOM 1543 C C . TRP A 1 190 ? -20.805 2.375 -11.442 1.00 47.34 190 TRP A C 1
ATOM 1545 O O . TRP A 1 190 ? -20.950 1.893 -12.566 1.00 47.34 190 TRP A O 1
ATOM 1555 N N . GLU A 1 191 ? -21.780 2.304 -10.531 1.00 44.47 191 GLU A N 1
ATOM 1556 C CA . GLU A 1 191 ? -23.035 1.564 -10.752 1.00 44.47 191 GLU A CA 1
ATOM 1557 C C . GLU A 1 191 ? -23.975 2.251 -11.755 1.00 44.47 191 GLU A C 1
ATOM 1559 O O . GLU A 1 191 ? -24.730 1.581 -12.460 1.00 44.47 191 GLU A O 1
ATOM 1564 N N . HIS A 1 192 ? -23.859 3.571 -11.925 1.00 41.94 192 HIS A N 1
ATOM 1565 C CA . HIS A 1 192 ? -24.664 4.322 -12.894 1.00 41.94 192 HIS A CA 1
ATOM 1566 C C . HIS A 1 192 ? -24.278 4.056 -14.360 1.00 41.94 192 HIS A C 1
ATOM 1568 O O . HIS A 1 192 ? -25.068 4.346 -15.254 1.00 41.94 192 HIS A O 1
ATOM 1574 N N . SER A 1 193 ? -23.112 3.454 -14.628 1.00 44.94 193 SER A N 1
ATOM 1575 C CA . SER A 1 193 ? -22.710 3.068 -15.992 1.00 44.94 193 SER A CA 1
ATOM 1576 C C . SER A 1 193 ? -23.170 1.663 -16.403 1.00 44.94 193 SER A C 1
ATOM 1578 O O . SER A 1 193 ? -22.920 1.257 -17.533 1.00 44.94 193 SER A O 1
ATOM 1580 N N . LYS A 1 194 ? -23.856 0.910 -15.528 1.00 46.62 194 LYS A N 1
ATOM 1581 C CA . LYS A 1 194 ? -24.355 -0.446 -15.838 1.00 46.62 194 LYS A CA 1
ATOM 1582 C C . LYS A 1 194 ? -25.856 -0.533 -16.147 1.00 46.62 194 LYS A C 1
ATOM 1584 O O . LYS A 1 194 ? -26.339 -1.629 -16.394 1.00 46.62 194 LYS A O 1
ATOM 1589 N N . SER A 1 195 ? -26.592 0.584 -16.165 1.00 40.94 195 SER A N 1
ATOM 1590 C CA . SER A 1 195 ? -28.030 0.613 -16.524 1.00 40.94 195 SER A CA 1
ATOM 1591 C C . SER A 1 195 ? -28.330 1.174 -17.919 1.00 40.94 195 SER A C 1
ATOM 1593 O O . SER A 1 195 ? -29.468 1.526 -18.213 1.00 40.94 195 SER A O 1
ATOM 1595 N N . ILE A 1 196 ? -27.335 1.242 -18.803 1.00 46.44 196 ILE A N 1
ATOM 1596 C CA . ILE A 1 196 ? -27.564 1.497 -20.228 1.00 46.44 196 ILE A CA 1
ATOM 1597 C C . ILE A 1 196 ? -26.959 0.329 -20.996 1.00 46.44 196 ILE A C 1
ATOM 1599 O O . ILE A 1 196 ? -25.805 0.417 -21.387 1.00 46.44 196 ILE A O 1
ATOM 1603 N N . HIS A 1 197 ? -27.707 -0.769 -21.125 1.00 38.62 197 HIS A N 1
ATOM 1604 C CA . HIS A 1 197 ? -27.721 -1.681 -22.277 1.00 38.62 197 HIS A CA 1
ATOM 1605 C C . HIS A 1 197 ? -28.871 -2.677 -22.134 1.00 38.62 197 HIS A C 1
ATOM 1607 O O . HIS A 1 197 ? -28.969 -3.319 -21.066 1.00 38.62 197 HIS A O 1
#